Protein AF-A0A3A0DZQ4-F1 (afdb_monomer)

Secondary structure (DSSP, 8-state):
-----------------------------PPPEEEEPPPEESSGGGHHHHHHHHHHHHHHHHHHTSSEEPPTTGGGGS-TT--TTSS-HHHHHHHHHHHTT-SEEEEEEEEEETTEEEEEEEEEETTTTEEEEEEEEEEES-HHHHHHHHHHHHHHHTT-SSSS--THHHHHHHHTTSSS-------

pLDDT: mean 77.24, std 20.46, range [37.25, 95.44]

Structure (mmCIF, N/CA/C/O backbone):
data_AF-A0A3A0DZQ4-F1
#
_entry.id   AF-A0A3A0DZQ4-F1
#
loop_
_atom_site.group_PDB
_atom_site.id
_atom_site.type_symbol
_atom_site.label_atom_id
_atom_site.label_alt_id
_atom_site.label_comp_id
_atom_site.label_asym_id
_atom_site.label_entity_id
_atom_site.label_seq_id
_atom_site.pdbx_PDB_ins_code
_atom_site.Cartn_x
_atom_site.Cartn_y
_atom_site.Cartn_z
_atom_site.occupancy
_atom_site.B_iso_or_equiv
_atom_site.auth_seq_id
_atom_site.auth_comp_id
_atom_site.auth_asym_id
_atom_site.auth_atom_id
_atom_site.pdbx_PDB_model_num
ATOM 1 N N . MET A 1 1 ? -93.027 30.732 31.419 1.00 38.72 1 MET A N 1
ATOM 2 C CA . MET A 1 1 ? -93.617 29.649 32.242 1.00 38.72 1 MET A CA 1
ATOM 3 C C . MET A 1 1 ? -92.847 28.364 31.962 1.00 38.72 1 MET A C 1
ATOM 5 O O . MET A 1 1 ? -92.319 28.220 30.870 1.00 38.72 1 MET A O 1
ATOM 9 N N . LYS A 1 2 ? -92.677 27.543 33.001 1.00 43.12 2 LYS A N 1
ATOM 10 C CA . LYS A 1 2 ? -91.786 26.375 33.121 1.00 43.12 2 LYS A CA 1
ATOM 11 C C . LYS A 1 2 ? -92.187 25.173 32.241 1.00 43.12 2 LYS A C 1
ATOM 13 O O . LYS A 1 2 ? -93.351 25.059 31.883 1.00 43.12 2 LYS A O 1
ATOM 18 N N . ALA A 1 3 ? -91.224 24.241 32.137 1.00 41.56 3 ALA A N 1
ATOM 19 C CA . ALA A 1 3 ? -91.280 22.815 31.749 1.00 41.56 3 ALA A CA 1
ATOM 20 C C . ALA A 1 3 ? -90.915 22.517 30.278 1.00 41.56 3 ALA A C 1
ATOM 22 O O . ALA A 1 3 ? -91.344 23.227 29.387 1.00 41.56 3 ALA A O 1
ATOM 23 N N . GLY A 1 4 ? -90.125 21.495 29.938 1.00 39.41 4 GLY A N 1
ATOM 24 C CA . GLY A 1 4 ? -89.518 20.442 30.744 1.00 39.41 4 GLY A CA 1
ATOM 25 C C . GLY A 1 4 ? -88.648 19.504 29.885 1.00 39.41 4 GLY A C 1
ATOM 26 O O . GLY A 1 4 ? -88.958 19.222 28.738 1.00 39.41 4 GLY A O 1
ATOM 27 N N . VAL A 1 5 ? -87.544 19.088 30.506 1.00 55.78 5 VAL A N 1
ATOM 28 C CA . VAL A 1 5 ? -86.646 17.925 30.342 1.00 55.78 5 VAL A CA 1
ATOM 29 C C . VAL A 1 5 ? -87.111 16.749 29.452 1.00 55.78 5 VAL A C 1
ATOM 31 O O . VAL A 1 5 ? -88.247 16.301 29.588 1.00 55.78 5 VAL A O 1
ATOM 34 N N . LYS A 1 6 ? -86.135 16.160 28.722 1.00 44.69 6 LYS A N 1
ATOM 35 C CA . LYS A 1 6 ? -85.780 14.715 28.521 1.00 44.69 6 LYS A CA 1
ATOM 36 C C . LYS A 1 6 ? -85.434 14.460 27.039 1.00 44.69 6 LYS A C 1
ATOM 38 O O . LYS A 1 6 ? -86.161 14.938 26.189 1.00 44.69 6 LYS A O 1
ATOM 43 N N . GLN A 1 7 ? -84.431 13.703 26.595 1.00 52.09 7 GLN A N 1
ATOM 44 C CA . GLN A 1 7 ? -83.296 12.918 27.109 1.00 52.09 7 GLN A CA 1
ATOM 45 C C . GLN A 1 7 ? -82.543 12.406 25.835 1.00 52.09 7 GLN A C 1
ATOM 47 O O . GLN A 1 7 ? -83.094 12.506 24.742 1.00 52.09 7 GLN A O 1
ATOM 52 N N . VAL A 1 8 ? -81.403 11.710 26.019 1.00 48.03 8 VAL A N 1
ATOM 53 C CA . VAL A 1 8 ? -80.794 10.704 25.096 1.00 48.03 8 VAL A CA 1
ATOM 54 C C . VAL A 1 8 ? -79.896 11.326 23.989 1.00 48.03 8 VAL A C 1
ATOM 56 O O . VAL A 1 8 ? -80.323 12.268 23.346 1.00 48.03 8 VAL A O 1
ATOM 59 N N . LEU A 1 9 ? -78.644 10.945 23.671 1.00 43.75 9 LEU A N 1
ATOM 60 C CA . LEU A 1 9 ? -77.814 9.731 23.819 1.00 43.75 9 LEU A CA 1
ATOM 61 C C . LEU A 1 9 ? -76.348 10.119 23.434 1.00 43.75 9 LEU A C 1
ATOM 63 O O . LEU A 1 9 ? -76.199 10.864 22.475 1.00 43.75 9 LEU A O 1
ATOM 67 N N . VAL A 1 10 ? -75.325 9.610 24.155 1.00 49.69 10 VAL A N 1
ATOM 68 C CA . VAL A 1 10 ? -74.093 8.902 23.660 1.00 49.69 10 VAL A CA 1
ATOM 69 C C . VAL A 1 10 ? -73.271 9.535 22.512 1.00 49.69 10 VAL A C 1
ATOM 71 O O . VAL A 1 10 ? -73.821 9.965 21.518 1.00 49.69 10 VAL A O 1
ATOM 74 N N . ALA A 1 11 ? -71.944 9.492 22.402 1.00 45.56 11 ALA A N 1
ATOM 75 C CA . ALA A 1 11 ? -70.747 9.114 23.160 1.00 45.56 11 ALA A CA 1
ATOM 76 C C . ALA A 1 11 ? -69.584 9.472 22.187 1.00 45.56 11 ALA A C 1
ATOM 78 O O . ALA A 1 11 ? -69.749 9.385 20.975 1.00 45.56 11 ALA A O 1
ATOM 79 N N . LEU A 1 12 ? -68.490 10.092 22.630 1.00 43.66 12 LEU A N 1
ATOM 80 C CA . LEU A 1 12 ? -67.235 9.410 22.986 1.00 43.66 12 LEU A CA 1
ATOM 81 C C . LEU A 1 12 ? -66.574 8.670 21.799 1.00 43.66 12 LEU A C 1
ATOM 83 O O . LEU A 1 12 ? -66.947 7.545 21.498 1.00 43.66 12 LEU A O 1
ATOM 87 N N . CYS A 1 13 ? -65.604 9.336 21.156 1.00 39.97 13 CYS A N 1
ATOM 88 C CA . CYS A 1 13 ? -64.434 8.817 20.411 1.00 39.97 13 CYS A CA 1
ATOM 89 C C . CYS A 1 13 ? -63.937 9.945 19.488 1.00 39.97 13 CYS A C 1
ATOM 91 O O . CYS A 1 13 ? -64.715 10.506 18.734 1.00 39.97 13 CYS A O 1
ATOM 93 N N . GLY A 1 14 ? -62.686 10.373 19.451 1.00 46.41 14 GLY A N 1
ATOM 94 C CA . GLY A 1 14 ? -61.480 9.964 20.142 1.00 46.41 14 GLY A CA 1
ATOM 95 C C . GLY A 1 14 ? -60.410 10.951 19.684 1.00 46.41 14 GLY A C 1
ATOM 96 O O . GLY A 1 14 ? -59.956 10.907 18.545 1.00 46.41 14 GLY A O 1
ATOM 97 N N . ALA A 1 15 ? -60.062 11.895 20.553 1.00 52.06 15 ALA A N 1
ATOM 98 C CA . ALA A 1 15 ? -58.905 12.751 20.368 1.00 52.06 15 ALA A CA 1
ATOM 99 C C . ALA A 1 15 ? -57.664 11.919 20.692 1.00 52.06 15 ALA A C 1
ATOM 101 O O . ALA A 1 15 ? -57.329 11.792 21.858 1.00 52.06 15 ALA A O 1
ATOM 102 N N . PHE A 1 16 ? -57.024 11.309 19.696 1.00 44.88 16 PHE A N 1
ATOM 103 C CA . PHE A 1 16 ? -55.676 10.746 19.843 1.00 44.88 16 PHE A CA 1
ATOM 104 C C . PHE A 1 16 ? -55.012 10.611 18.461 1.00 44.88 16 PHE A C 1
ATOM 106 O O . PHE A 1 16 ? -54.626 9.535 18.016 1.00 44.88 16 PHE A O 1
ATOM 113 N N . PHE A 1 17 ? -54.887 11.737 17.751 1.00 44.44 17 PHE A N 1
ATOM 114 C CA . PHE A 1 17 ? -53.924 11.854 16.653 1.00 44.44 17 PHE A CA 1
ATOM 115 C C . PHE A 1 17 ? -52.527 11.982 17.279 1.00 44.44 17 PHE A C 1
ATOM 117 O O . PHE A 1 17 ? -51.992 13.074 17.468 1.00 44.44 17 PHE A O 1
ATOM 124 N N . CYS A 1 18 ? -51.959 10.841 17.678 1.00 42.31 18 CYS A N 1
ATOM 125 C CA . CYS A 1 18 ? -50.542 10.733 17.992 1.00 42.31 18 CYS A CA 1
ATOM 126 C C . CYS A 1 18 ? -49.746 11.021 16.719 1.00 42.31 18 CYS A C 1
ATOM 128 O O . CYS A 1 18 ? -49.614 10.164 15.847 1.00 42.31 18 CYS A O 1
ATOM 130 N N . ASN A 1 19 ? -49.202 12.233 16.634 1.00 41.06 19 ASN A N 1
ATOM 131 C CA . ASN A 1 19 ? -48.065 12.550 15.784 1.00 41.06 19 ASN A CA 1
ATOM 132 C C . ASN A 1 19 ? -46.883 11.674 16.222 1.00 41.06 19 ASN A C 1
ATOM 134 O O . ASN A 1 19 ? -46.129 12.031 17.123 1.00 41.06 19 ASN A O 1
ATOM 138 N N . PHE A 1 20 ? -46.751 10.498 15.614 1.00 52.16 20 PHE A N 1
ATOM 139 C CA . PHE A 1 20 ? -45.598 9.624 15.778 1.00 52.16 20 PHE A CA 1
ATOM 140 C C . PHE A 1 20 ? -44.591 9.962 14.672 1.00 52.16 20 PHE A C 1
ATOM 142 O O . PHE A 1 20 ? -44.481 9.278 13.659 1.00 52.16 20 PHE A O 1
ATOM 149 N N . THR A 1 21 ? -43.887 11.084 14.829 1.00 50.19 21 THR A N 1
ATOM 150 C CA . THR A 1 21 ? -42.698 11.390 14.025 1.00 50.19 21 THR A CA 1
ATOM 151 C C . THR A 1 21 ? -41.580 10.452 14.460 1.00 50.19 21 THR A C 1
ATOM 153 O O . THR A 1 21 ? -40.837 10.731 15.399 1.00 50.19 21 THR A O 1
ATOM 156 N N . SER A 1 22 ? -41.490 9.298 13.804 1.00 52.00 22 SER A N 1
ATOM 157 C CA . SER A 1 22 ? -40.353 8.394 13.924 1.00 52.00 22 SER A CA 1
ATOM 158 C C . SER A 1 22 ? -39.145 9.010 13.225 1.00 52.00 22 SER A C 1
ATOM 160 O O . SER A 1 22 ? -38.949 8.846 12.023 1.00 52.00 22 SER A O 1
ATOM 162 N N . THR A 1 23 ? -38.317 9.722 13.983 1.00 50.75 23 THR A N 1
ATOM 163 C CA . THR A 1 23 ? -36.963 10.073 13.556 1.00 50.75 23 THR A CA 1
ATOM 164 C C . THR A 1 23 ? -36.133 8.790 13.563 1.00 50.75 23 THR A C 1
ATOM 166 O O . THR A 1 23 ? -35.609 8.376 14.595 1.00 50.75 23 THR A O 1
ATOM 169 N N . LEU A 1 24 ? -36.053 8.112 12.418 1.00 54.97 24 LEU A N 1
ATOM 170 C CA . LEU A 1 24 ? -35.073 7.054 12.205 1.00 54.97 24 LEU A CA 1
ATOM 171 C C . LEU A 1 24 ? -33.690 7.710 12.201 1.00 54.97 24 LEU A C 1
ATOM 173 O O . LEU A 1 24 ? -33.307 8.372 11.239 1.00 54.97 24 LEU A O 1
ATOM 177 N N . ALA A 1 25 ? -32.947 7.542 13.292 1.00 47.28 25 ALA A N 1
ATOM 178 C CA . ALA A 1 25 ? -31.520 7.802 13.318 1.00 47.28 25 ALA A CA 1
ATOM 179 C C . ALA A 1 25 ? -30.849 6.817 12.349 1.00 47.28 25 ALA A C 1
ATOM 181 O O . ALA A 1 25 ? -30.534 5.686 12.711 1.00 47.28 25 ALA A O 1
ATOM 182 N N . GLN A 1 26 ? -30.672 7.230 11.093 1.00 46.34 26 GLN A N 1
ATOM 183 C CA . GLN A 1 26 ? -29.735 6.581 10.188 1.00 46.34 26 GLN A CA 1
ATOM 184 C C . GLN A 1 26 ? -28.354 6.714 10.824 1.00 46.34 26 GLN A C 1
ATOM 186 O O . GLN A 1 26 ? -27.714 7.762 10.755 1.00 46.34 26 GLN A O 1
ATOM 191 N N . THR A 1 27 ? -27.893 5.650 11.477 1.00 43.94 27 THR A N 1
ATOM 192 C CA . THR A 1 27 ? -26.475 5.454 11.749 1.00 43.94 27 THR A CA 1
ATOM 193 C C . THR A 1 27 ? -25.781 5.381 10.395 1.00 43.94 27 THR A C 1
ATOM 195 O O . THR A 1 27 ? -25.671 4.310 9.802 1.00 43.94 27 THR A O 1
ATOM 198 N N . SER A 1 28 ? -25.373 6.537 9.872 1.00 50.53 28 SER A N 1
ATOM 199 C CA . SER A 1 28 ? -24.390 6.626 8.803 1.00 50.53 28 SER A CA 1
ATOM 200 C C . SER A 1 28 ? -23.153 5.914 9.337 1.00 50.53 28 SER A C 1
ATOM 202 O O . SER A 1 28 ? -22.444 6.453 10.190 1.00 50.53 28 SER A O 1
ATOM 204 N N . GLN A 1 29 ? -22.973 4.641 8.969 1.00 56.09 29 GLN A N 1
ATOM 205 C CA . GLN A 1 29 ? -21.770 3.901 9.316 1.00 56.09 29 GLN A CA 1
ATOM 206 C C . GLN A 1 29 ? -20.617 4.655 8.662 1.00 56.09 29 GLN A C 1
ATOM 208 O O . GLN A 1 29 ? -20.418 4.580 7.452 1.00 56.09 29 GLN A O 1
ATOM 213 N N . ALA A 1 30 ? -19.912 5.450 9.468 1.00 75.12 30 ALA A N 1
ATOM 214 C CA . ALA A 1 30 ? -18.762 6.209 9.020 1.00 75.12 30 ALA A CA 1
ATOM 215 C C . ALA A 1 30 ? -17.777 5.237 8.367 1.00 75.12 30 ALA A C 1
ATOM 217 O O . ALA A 1 30 ? -17.350 4.266 9.003 1.00 75.12 30 ALA A O 1
ATOM 218 N N . GLN A 1 31 ? -17.460 5.492 7.097 1.00 83.25 31 GLN A N 1
ATOM 219 C CA . GLN A 1 31 ? -16.542 4.668 6.321 1.00 83.25 31 GLN A CA 1
ATOM 220 C C . GLN A 1 31 ? -15.237 4.469 7.108 1.00 83.25 31 GLN A C 1
ATOM 222 O O . GLN A 1 31 ? -14.749 5.416 7.739 1.00 83.25 31 GLN A O 1
ATOM 227 N N . PRO A 1 32 ? -14.668 3.253 7.132 1.00 88.44 32 PRO A N 1
ATOM 228 C CA . PRO A 1 32 ? -13.417 3.020 7.836 1.00 88.44 32 PRO A CA 1
ATOM 229 C C . PRO A 1 32 ? -12.306 3.892 7.239 1.00 88.44 32 PRO A C 1
ATOM 231 O O . PRO A 1 32 ? -12.189 4.005 6.019 1.00 88.44 32 PRO A O 1
ATOM 234 N N . SER A 1 33 ? -11.495 4.520 8.094 1.00 94.00 33 SER A N 1
ATOM 235 C CA . SER A 1 33 ? -10.353 5.316 7.643 1.00 94.00 33 SER A CA 1
ATOM 236 C C . SER A 1 33 ? -9.253 4.411 7.089 1.00 94.00 33 SER A C 1
ATOM 238 O O . SER A 1 33 ? -8.901 3.411 7.723 1.00 94.00 33 SER A O 1
ATOM 240 N N . LEU A 1 34 ? -8.717 4.766 5.921 1.00 95.06 34 LEU A N 1
ATOM 241 C CA . LEU A 1 34 ?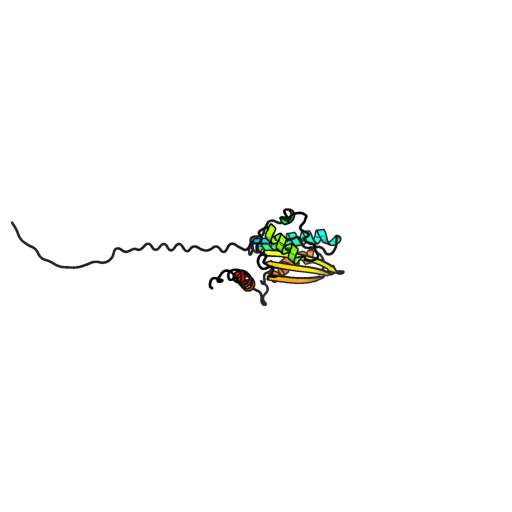 -7.670 4.017 5.223 1.00 95.06 34 LEU A CA 1
ATOM 242 C C . LEU A 1 34 ? -6.434 4.892 5.023 1.00 95.06 34 LEU A C 1
ATOM 244 O O . LEU A 1 34 ? -6.519 5.942 4.387 1.00 95.06 34 LEU A O 1
ATOM 248 N N . ALA A 1 35 ? -5.287 4.431 5.515 1.00 95.31 35 ALA A N 1
ATOM 249 C CA . ALA A 1 35 ? -3.988 4.981 5.144 1.00 95.31 35 ALA A CA 1
ATOM 250 C C . ALA A 1 35 ? -3.349 4.105 4.062 1.00 95.31 35 ALA A C 1
ATOM 252 O O . ALA A 1 35 ? -3.276 2.886 4.214 1.00 95.31 35 ALA A O 1
ATOM 253 N N . VAL A 1 36 ? -2.882 4.727 2.984 1.00 95.25 36 VAL A N 1
ATOM 254 C CA . VAL A 1 36 ? -2.080 4.065 1.949 1.00 95.25 36 VAL A CA 1
ATOM 255 C C . VAL A 1 36 ? -0.637 4.487 2.174 1.00 95.25 36 VAL A C 1
ATOM 257 O O . VAL A 1 36 ? -0.336 5.675 2.088 1.00 95.25 36 VAL A O 1
ATOM 260 N N . LEU A 1 37 ? 0.218 3.528 2.520 1.00 94.00 37 LEU A N 1
ATOM 261 C CA . LEU A 1 37 ? 1.645 3.754 2.734 1.00 94.00 37 LEU A CA 1
ATOM 262 C C . LEU A 1 37 ? 2.416 3.573 1.428 1.00 94.00 37 LEU A C 1
ATOM 264 O O . LEU A 1 37 ? 1.982 2.826 0.546 1.00 94.00 37 LEU A O 1
ATOM 268 N N . SER A 1 38 ? 3.578 4.216 1.338 1.00 93.00 38 SER A N 1
ATOM 269 C CA . SER A 1 38 ? 4.498 4.058 0.215 1.00 93.00 38 SER A CA 1
ATOM 270 C C . SER A 1 38 ? 4.856 2.599 -0.033 1.00 93.00 38 SER A C 1
ATOM 272 O O . SER A 1 38 ? 5.347 1.892 0.852 1.00 93.00 38 SER A O 1
ATOM 274 N N . LEU A 1 39 ? 4.637 2.160 -1.274 1.00 93.50 39 LEU A N 1
ATOM 275 C CA . LEU A 1 39 ? 5.091 0.860 -1.739 1.00 93.50 39 LEU A CA 1
ATOM 276 C C . LEU A 1 39 ? 6.615 0.811 -1.677 1.00 93.50 39 LEU A C 1
ATOM 278 O O . LEU A 1 39 ? 7.319 1.699 -2.162 1.00 93.50 39 LEU A O 1
ATOM 282 N N . ARG A 1 40 ? 7.136 -0.263 -1.096 1.00 92.44 40 ARG A N 1
ATOM 283 C CA . ARG A 1 40 ? 8.569 -0.496 -1.014 1.00 92.44 40 ARG A CA 1
ATOM 284 C C . ARG A 1 40 ? 9.097 -0.970 -2.359 1.00 92.44 40 ARG A C 1
ATOM 286 O O . ARG A 1 40 ? 8.727 -2.039 -2.837 1.00 92.44 40 ARG A O 1
ATOM 293 N N . ALA A 1 41 ? 10.026 -0.215 -2.919 1.00 93.56 41 ALA A N 1
ATOM 294 C CA . ALA A 1 41 ? 10.832 -0.668 -4.038 1.00 93.56 41 ALA A CA 1
ATOM 295 C C . ALA A 1 41 ? 11.878 -1.697 -3.572 1.00 93.56 41 ALA A C 1
ATOM 297 O O . ALA A 1 41 ? 12.541 -1.498 -2.552 1.00 93.56 41 ALA A O 1
ATOM 298 N N . GLU A 1 42 ? 12.051 -2.784 -4.323 1.00 91.38 42 GLU A N 1
ATOM 299 C CA . GLU A 1 42 ? 13.108 -3.775 -4.073 1.00 91.38 42 GLU A CA 1
ATOM 300 C C . GLU A 1 42 ? 14.515 -3.174 -4.220 1.00 91.38 42 GLU A C 1
ATOM 302 O O . GLU A 1 42 ? 15.442 -3.551 -3.505 1.00 91.38 42 GLU A O 1
ATOM 307 N N . ASN A 1 43 ? 14.674 -2.215 -5.133 1.00 89.56 43 ASN A N 1
ATOM 308 C CA . ASN A 1 43 ? 15.937 -1.544 -5.407 1.00 89.56 43 ASN A CA 1
ATOM 309 C C . ASN A 1 43 ? 15.715 -0.059 -5.738 1.00 89.56 43 ASN A C 1
ATOM 311 O O . ASN A 1 43 ? 14.597 0.376 -6.014 1.00 89.56 43 ASN A O 1
ATOM 315 N N . ASP A 1 44 ? 16.796 0.723 -5.739 1.00 89.81 44 ASP A N 1
ATOM 316 C CA . ASP A 1 44 ? 16.726 2.175 -5.936 1.00 89.81 44 ASP A CA 1
ATOM 317 C C . ASP A 1 44 ? 16.162 2.591 -7.300 1.00 89.81 44 ASP A C 1
ATOM 319 O O . ASP A 1 44 ? 15.558 3.656 -7.408 1.00 89.81 44 ASP A O 1
ATOM 323 N N . THR A 1 45 ? 16.299 1.747 -8.326 1.00 90.75 45 THR A N 1
ATOM 324 C CA . THR A 1 45 ? 15.815 2.054 -9.683 1.00 90.75 45 THR A CA 1
ATOM 325 C C . THR A 1 45 ? 14.291 2.032 -9.790 1.00 90.75 45 THR A C 1
ATOM 327 O O . THR A 1 45 ? 13.730 2.695 -10.655 1.00 90.75 45 THR A O 1
ATOM 330 N N . LEU A 1 46 ? 13.616 1.322 -8.880 1.00 93.44 46 LEU A N 1
ATOM 331 C CA . LEU A 1 46 ? 12.158 1.200 -8.846 1.00 93.44 46 LEU A CA 1
ATOM 332 C C . LEU A 1 46 ? 11.489 2.231 -7.926 1.00 93.44 46 LEU A C 1
ATOM 334 O O . LEU A 1 46 ? 10.266 2.228 -7.816 1.00 93.44 46 LEU A O 1
ATOM 338 N N . LYS A 1 47 ? 12.243 3.105 -7.245 1.00 93.44 47 LYS A N 1
ATOM 339 C CA . LYS A 1 47 ? 11.683 4.057 -6.265 1.00 93.44 47 LYS A CA 1
ATOM 340 C C . LYS A 1 47 ? 10.647 4.997 -6.875 1.00 93.44 47 LYS A C 1
ATOM 342 O O . LYS A 1 47 ? 9.556 5.142 -6.326 1.00 93.44 47 LYS A O 1
ATOM 347 N N . ASP A 1 48 ? 10.957 5.582 -8.028 1.00 94.38 48 ASP A N 1
ATOM 348 C CA . ASP A 1 48 ? 10.041 6.494 -8.720 1.00 94.38 48 ASP A CA 1
ATOM 349 C C . ASP A 1 48 ? 8.787 5.767 -9.223 1.00 94.38 48 ASP A C 1
ATOM 351 O O . ASP A 1 48 ? 7.680 6.304 -9.184 1.00 94.38 48 ASP A O 1
ATOM 355 N N . GLU A 1 49 ? 8.952 4.527 -9.684 1.00 95.25 49 GLU A N 1
ATOM 356 C CA . GLU A 1 49 ? 7.864 3.665 -10.149 1.00 95.25 49 GLU A CA 1
ATOM 357 C C . GLU A 1 49 ? 6.951 3.266 -8.983 1.00 95.25 49 GLU A C 1
ATOM 359 O O . GLU A 1 49 ? 5.732 3.401 -9.076 1.00 95.25 49 GLU A O 1
ATOM 364 N N . ALA A 1 50 ? 7.527 2.884 -7.842 1.00 94.69 50 ALA A N 1
ATOM 365 C CA . ALA A 1 50 ? 6.790 2.567 -6.626 1.00 94.69 50 ALA A CA 1
ATOM 366 C C . ALA A 1 50 ? 6.022 3.783 -6.081 1.00 94.69 50 ALA A C 1
ATOM 368 O O . ALA A 1 50 ? 4.860 3.647 -5.694 1.00 94.69 50 ALA A O 1
ATOM 369 N N . ALA A 1 51 ? 6.613 4.982 -6.110 1.00 94.00 51 ALA A N 1
ATOM 370 C CA . ALA A 1 51 ? 5.940 6.216 -5.704 1.00 94.00 51 ALA A CA 1
ATOM 371 C C . ALA A 1 51 ? 4.747 6.549 -6.617 1.00 94.00 51 ALA A C 1
ATOM 373 O O . ALA A 1 51 ? 3.648 6.833 -6.132 1.00 94.00 51 ALA A O 1
ATOM 374 N N . LYS A 1 52 ? 4.925 6.446 -7.943 1.00 95.44 52 LYS A N 1
ATOM 375 C CA . LYS A 1 52 ? 3.838 6.627 -8.923 1.00 95.44 52 LYS A CA 1
ATOM 376 C C . LYS A 1 52 ? 2.717 5.612 -8.709 1.00 95.44 52 LYS A C 1
ATOM 378 O O . LYS A 1 52 ? 1.545 5.985 -8.693 1.00 95.44 52 LYS A O 1
ATOM 383 N N . LEU A 1 53 ? 3.074 4.348 -8.494 1.00 95.19 53 LEU A N 1
ATOM 384 C CA . LEU A 1 53 ? 2.115 3.271 -8.272 1.00 95.19 53 LEU A CA 1
ATOM 385 C C . LEU A 1 53 ? 1.369 3.435 -6.940 1.00 95.19 53 LEU A C 1
ATOM 387 O O . LEU A 1 53 ? 0.171 3.186 -6.880 1.00 95.19 53 LEU A O 1
ATOM 391 N N . THR A 1 54 ? 2.039 3.940 -5.900 1.00 95.38 54 THR A N 1
ATOM 392 C CA . THR A 1 54 ? 1.413 4.309 -4.618 1.00 95.38 54 THR A CA 1
ATOM 393 C C . THR A 1 54 ? 0.386 5.423 -4.805 1.00 95.38 54 THR A C 1
ATOM 395 O O . THR A 1 54 ? -0.743 5.310 -4.328 1.00 95.38 54 THR A O 1
ATOM 398 N N . ALA A 1 55 ? 0.748 6.495 -5.518 1.00 95.12 55 ALA A N 1
ATOM 399 C CA . ALA A 1 55 ? -0.165 7.603 -5.790 1.00 95.12 55 ALA A CA 1
ATOM 400 C C . ALA A 1 55 ? -1.400 7.133 -6.573 1.00 95.12 55 ALA A C 1
ATOM 402 O O . ALA A 1 55 ? -2.524 7.542 -6.284 1.00 95.12 55 ALA A O 1
ATOM 403 N N . GLN A 1 56 ? -1.204 6.224 -7.526 1.00 95.19 56 GLN A N 1
ATOM 404 C CA . GLN A 1 56 ? -2.305 5.649 -8.282 1.00 95.19 56 GLN A CA 1
ATOM 405 C C . GLN A 1 56 ? -3.168 4.702 -7.436 1.00 95.19 56 GLN A C 1
ATOM 407 O O . GLN A 1 56 ? -4.393 4.755 -7.521 1.00 95.19 56 GLN A O 1
ATOM 412 N N . LEU A 1 57 ? -2.558 3.878 -6.581 1.00 94.94 57 LEU A N 1
ATOM 413 C CA . LEU A 1 57 ? -3.265 3.007 -5.638 1.00 94.94 57 LEU A CA 1
ATOM 414 C C . LEU A 1 57 ? -4.174 3.831 -4.720 1.00 94.94 57 LEU A C 1
ATOM 416 O O . LEU A 1 57 ? -5.342 3.498 -4.521 1.00 94.94 57 LEU A O 1
ATOM 420 N N . HIS A 1 58 ? -3.643 4.937 -4.202 1.00 95.31 58 HIS A N 1
ATOM 421 C CA . HIS A 1 58 ? -4.388 5.902 -3.404 1.00 95.31 58 HIS A CA 1
ATOM 422 C C . HIS A 1 58 ? -5.586 6.480 -4.170 1.00 95.31 58 HIS A C 1
ATOM 424 O O . HIS A 1 58 ? -6.715 6.416 -3.676 1.00 95.31 58 HIS A O 1
ATOM 430 N N . ALA A 1 59 ? -5.364 6.945 -5.404 1.00 94.94 59 ALA A N 1
ATOM 431 C CA . ALA A 1 59 ? -6.422 7.475 -6.258 1.00 94.94 59 ALA A CA 1
ATOM 432 C C . ALA A 1 59 ? -7.528 6.439 -6.534 1.00 94.94 59 ALA A C 1
ATOM 434 O O . ALA A 1 59 ? -8.711 6.783 -6.510 1.00 94.94 59 ALA A O 1
ATOM 435 N N . GLU A 1 60 ? -7.177 5.166 -6.739 1.00 94.81 60 GLU A N 1
ATOM 436 C CA . GLU A 1 60 ? -8.155 4.094 -6.951 1.00 94.81 60 GLU A CA 1
ATOM 437 C C . GLU A 1 60 ? -9.004 3.815 -5.706 1.00 94.81 60 GLU A C 1
ATOM 439 O O . GLU A 1 60 ? -10.228 3.700 -5.814 1.00 94.81 60 GLU A O 1
ATOM 444 N N . PHE A 1 61 ? -8.402 3.766 -4.515 1.00 93.44 61 PHE A N 1
ATOM 445 C CA . PHE A 1 61 ? -9.172 3.632 -3.275 1.00 93.44 61 PHE A CA 1
ATOM 446 C C . PHE A 1 61 ? -10.113 4.819 -3.050 1.00 93.44 61 PHE A C 1
ATOM 448 O O . PHE A 1 61 ? -11.278 4.621 -2.693 1.00 93.44 61 PHE A O 1
ATOM 455 N N . GLN A 1 62 ? -9.639 6.038 -3.315 1.00 93.31 62 GLN A N 1
ATOM 456 C CA . GLN A 1 62 ? -10.453 7.246 -3.209 1.00 93.31 62 GLN A CA 1
ATOM 457 C C . GLN A 1 62 ? -11.617 7.232 -4.211 1.00 93.31 62 GLN A C 1
ATOM 459 O O . GLN A 1 62 ? -12.744 7.583 -3.854 1.00 93.31 62 GLN A O 1
ATOM 464 N N . ARG A 1 63 ? -11.373 6.779 -5.448 1.00 92.88 63 ARG A N 1
ATOM 465 C CA . ARG A 1 63 ? -12.388 6.658 -6.507 1.00 92.88 63 ARG A CA 1
ATOM 466 C C . ARG A 1 63 ? -13.505 5.684 -6.132 1.00 92.88 63 ARG A C 1
ATOM 468 O O . ARG A 1 63 ? -14.652 5.904 -6.509 1.00 92.88 63 ARG A O 1
ATOM 475 N N . LEU A 1 64 ? -13.182 4.609 -5.415 1.00 90.19 64 LEU A N 1
ATOM 476 C CA . LEU A 1 64 ? -14.150 3.590 -5.004 1.00 90.19 64 LEU A CA 1
ATOM 477 C C . LEU A 1 64 ? -15.036 4.023 -3.829 1.00 90.19 64 LEU A C 1
ATOM 479 O O . LEU A 1 64 ? -16.095 3.431 -3.640 1.00 90.19 64 LEU A O 1
ATOM 483 N N . GL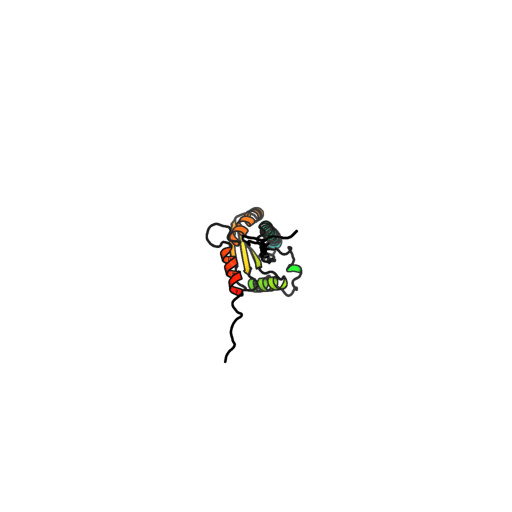N A 1 65 ? -14.618 5.029 -3.050 1.00 89.62 65 GLN A N 1
ATOM 484 C CA . GLN A 1 65 ? -15.375 5.585 -1.918 1.00 89.62 65 GLN A CA 1
ATOM 485 C C . GLN A 1 65 ? -15.842 4.532 -0.893 1.00 89.62 65 GLN A C 1
ATOM 487 O O . GLN A 1 65 ? -16.867 4.705 -0.238 1.00 89.62 65 GLN A O 1
ATOM 492 N N . LEU A 1 66 ? -15.096 3.431 -0.745 1.00 87.38 66 LEU A N 1
ATOM 493 C CA . LEU A 1 66 ? -15.357 2.404 0.274 1.00 87.38 66 LEU A CA 1
ATOM 494 C C . LEU A 1 66 ? -14.725 2.757 1.628 1.00 87.38 66 LEU A C 1
ATOM 496 O O . LEU A 1 66 ? -15.173 2.284 2.672 1.00 87.38 66 LEU A O 1
ATOM 500 N N . PHE A 1 67 ? -13.689 3.595 1.601 1.00 90.81 67 PHE A N 1
ATOM 501 C CA . PHE A 1 67 ? -12.918 4.022 2.758 1.00 90.81 67 PHE A CA 1
ATOM 502 C C . PHE A 1 67 ? -12.829 5.546 2.806 1.00 90.81 67 PHE A C 1
ATOM 504 O O . PHE A 1 67 ? -12.757 6.209 1.770 1.00 90.81 67 PHE A O 1
ATOM 511 N N . ALA A 1 68 ? -12.713 6.088 4.016 1.00 93.25 68 ALA A N 1
ATOM 512 C CA . ALA A 1 68 ? -12.270 7.461 4.209 1.00 93.25 68 ALA A CA 1
ATOM 513 C C . ALA A 1 68 ? -10.737 7.509 4.066 1.00 93.25 68 ALA A C 1
ATOM 515 O O . ALA A 1 68 ? -10.004 7.333 5.044 1.00 93.25 68 ALA A O 1
ATOM 516 N N . CYS A 1 69 ? -10.248 7.669 2.834 1.00 93.38 69 CYS A N 1
ATOM 517 C CA . CYS A 1 69 ? -8.816 7.720 2.538 1.00 93.38 69 CYS A CA 1
ATOM 518 C C . CYS A 1 69 ? -8.162 8.959 3.160 1.00 93.38 69 CYS A C 1
ATOM 520 O O . CYS A 1 69 ? -8.600 10.087 2.928 1.00 93.38 69 CYS A O 1
ATOM 522 N N . LEU A 1 70 ? -7.088 8.749 3.920 1.00 94.19 70 LEU A N 1
ATOM 523 C CA . LEU A 1 70 ? -6.222 9.832 4.381 1.00 94.19 70 LEU A CA 1
ATOM 524 C C . LEU A 1 70 ? -5.498 10.466 3.184 1.00 94.19 70 LEU A C 1
ATOM 526 O O . LEU A 1 70 ? -5.262 9.756 2.210 1.00 94.19 70 LEU A O 1
ATOM 530 N N . PRO A 1 71 ? -5.122 11.757 3.224 1.00 91.50 71 PRO A N 1
ATOM 531 C CA . PRO A 1 71 ? -4.345 12.381 2.154 1.00 91.50 71 PRO A CA 1
ATOM 532 C C . PRO A 1 71 ? -3.043 11.620 1.829 1.00 91.50 71 PRO A C 1
ATOM 534 O O . PRO A 1 71 ? -2.465 10.973 2.708 1.00 91.50 71 PRO A O 1
ATOM 537 N N . PRO A 1 72 ? -2.554 11.678 0.579 1.00 88.62 72 PRO A N 1
ATOM 538 C CA . PRO A 1 72 ? -1.275 11.070 0.227 1.00 88.62 72 PRO A CA 1
ATOM 539 C C . PRO A 1 72 ? -0.122 11.771 0.963 1.00 88.62 72 PRO A C 1
ATOM 541 O O . PRO A 1 72 ? -0.164 12.978 1.196 1.00 88.62 72 PRO A O 1
ATOM 544 N N . GLY A 1 73 ? 0.920 11.019 1.325 1.00 83.25 73 GLY A N 1
ATOM 545 C CA . GLY A 1 73 ? 2.115 11.566 1.981 1.00 83.25 73 GLY A CA 1
ATOM 546 C C . GLY A 1 73 ? 1.966 11.870 3.478 1.00 83.25 73 GLY A C 1
ATOM 547 O O . GLY A 1 73 ? 2.914 12.368 4.088 1.00 83.25 73 GLY A O 1
ATOM 548 N N . GLU A 1 74 ? 0.829 11.535 4.098 1.00 85.75 74 GLU A N 1
ATOM 549 C CA . GLU A 1 74 ? 0.611 11.666 5.551 1.00 85.75 74 GLU A CA 1
ATOM 550 C C . GLU A 1 74 ? 1.645 10.890 6.382 1.00 85.75 74 GLU A C 1
ATOM 552 O O . GLU A 1 74 ? 1.947 11.272 7.509 1.00 85.75 74 GLU A O 1
ATOM 557 N N . GLU A 1 75 ? 2.273 9.865 5.806 1.00 83.31 75 GLU A N 1
ATOM 558 C CA . GLU A 1 75 ? 3.419 9.161 6.388 1.00 83.31 75 GLU A CA 1
ATOM 559 C C . GLU A 1 75 ? 4.616 10.071 6.715 1.00 83.31 75 GLU A C 1
ATOM 561 O O . GLU A 1 75 ? 5.372 9.762 7.627 1.00 83.31 75 GLU A O 1
ATOM 566 N N . THR A 1 76 ? 4.751 11.240 6.076 1.00 83.44 76 THR A N 1
ATOM 567 C CA . THR A 1 76 ? 5.786 12.243 6.410 1.00 83.44 76 THR A CA 1
ATOM 568 C C . THR A 1 76 ? 5.605 12.815 7.820 1.00 83.44 76 THR A C 1
ATOM 570 O O . THR A 1 76 ? 6.536 13.365 8.406 1.00 83.44 76 THR A O 1
ATOM 573 N N . ARG A 1 77 ? 4.396 12.700 8.385 1.00 83.06 77 ARG A N 1
ATOM 574 C CA . ARG A 1 77 ? 4.104 13.085 9.772 1.00 83.06 77 ARG A CA 1
ATOM 575 C C . ARG A 1 77 ? 4.556 12.033 10.777 1.00 83.06 77 ARG A C 1
ATOM 577 O O . ARG A 1 77 ? 4.560 12.313 11.976 1.00 83.06 77 ARG A O 1
ATOM 584 N N . LEU A 1 78 ? 4.907 10.832 10.317 1.00 85.38 78 LEU A N 1
ATOM 585 C CA . LEU A 1 78 ? 5.450 9.803 11.185 1.00 85.38 78 LEU A CA 1
ATOM 586 C C . LEU A 1 78 ? 6.852 10.221 11.650 1.00 85.38 78 LEU A C 1
ATOM 588 O O . LEU A 1 78 ? 7.628 10.784 10.877 1.00 85.38 78 LEU A O 1
ATOM 592 N N . PRO A 1 79 ? 7.204 9.949 12.915 1.00 78.06 79 PRO A N 1
ATOM 593 C CA . PRO A 1 79 ? 8.564 10.146 13.395 1.00 78.06 79 PRO A CA 1
ATOM 594 C C . PRO A 1 79 ? 9.575 9.404 12.513 1.00 78.06 79 PRO A C 1
ATOM 596 O O . PRO A 1 79 ? 9.317 8.274 12.111 1.00 78.06 79 PRO A O 1
ATOM 599 N N . GLN A 1 80 ? 10.768 9.970 12.305 1.00 68.75 80 GLN A N 1
ATOM 600 C CA . GLN A 1 80 ? 11.849 9.324 11.532 1.00 68.75 80 GLN A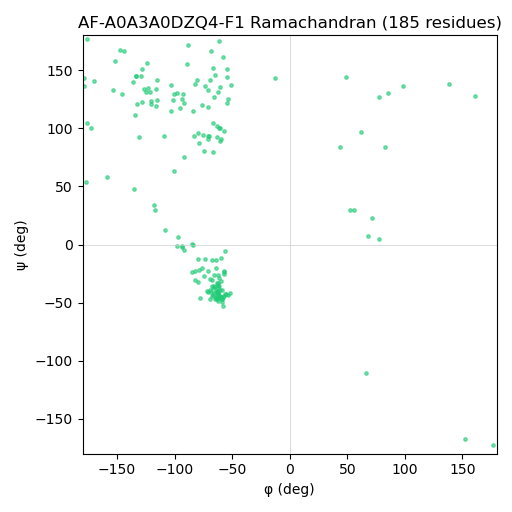 CA 1
ATOM 601 C C . GLN A 1 80 ? 12.317 7.977 12.118 1.00 68.75 80 GLN A C 1
ATOM 603 O O . GLN A 1 80 ? 13.054 7.239 11.476 1.00 68.75 80 GLN A O 1
ATOM 608 N N . THR A 1 81 ? 11.895 7.646 13.340 1.00 67.94 81 THR A N 1
ATOM 609 C CA . THR A 1 81 ? 12.111 6.334 13.960 1.00 67.94 81 THR A CA 1
ATOM 610 C C . THR A 1 81 ? 11.230 5.231 13.365 1.00 67.94 81 THR A C 1
ATOM 612 O O . THR A 1 81 ? 11.472 4.056 13.637 1.00 67.94 81 THR A O 1
ATOM 615 N N . PHE A 1 82 ? 10.215 5.579 12.569 1.00 68.75 82 PHE A N 1
ATOM 616 C CA . PHE A 1 82 ? 9.406 4.623 11.824 1.00 68.75 82 PHE A CA 1
ATOM 617 C C . PHE A 1 82 ? 10.134 4.184 10.560 1.00 68.75 82 PHE A C 1
ATOM 619 O O . PHE A 1 82 ? 10.041 4.819 9.513 1.00 68.75 82 PHE A O 1
ATOM 626 N N . ASP A 1 83 ? 10.817 3.049 10.649 1.00 74.44 83 ASP A N 1
ATOM 627 C CA . ASP A 1 83 ? 11.309 2.365 9.462 1.00 74.44 83 ASP A CA 1
ATOM 628 C C . ASP A 1 83 ? 10.190 1.499 8.861 1.00 74.44 83 ASP A C 1
ATOM 630 O O . ASP A 1 83 ? 9.981 0.345 9.246 1.00 74.44 83 ASP A O 1
ATOM 634 N N . LEU A 1 84 ? 9.452 2.074 7.906 1.00 71.44 84 LEU A N 1
ATOM 635 C CA . LEU A 1 84 ? 8.422 1.371 7.129 1.00 71.44 84 LEU A CA 1
ATOM 636 C C . LEU A 1 84 ? 9.001 0.242 6.261 1.00 71.44 84 LEU A C 1
ATOM 638 O O . LEU A 1 84 ? 8.257 -0.605 5.774 1.00 71.44 84 LEU A O 1
ATOM 642 N N . HIS A 1 85 ? 10.323 0.201 6.092 1.00 68.94 85 HIS A N 1
ATOM 643 C CA . HIS A 1 85 ? 11.040 -0.797 5.308 1.00 68.94 85 HIS A CA 1
ATOM 644 C C . HIS A 1 85 ? 11.840 -1.774 6.186 1.00 68.94 85 HIS A C 1
ATOM 646 O O . HIS A 1 85 ? 12.632 -2.575 5.669 1.00 68.94 85 HIS A O 1
ATOM 652 N N . ALA A 1 86 ? 11.594 -1.775 7.500 1.00 72.81 86 ALA A N 1
ATOM 653 C CA . ALA A 1 86 ? 12.185 -2.727 8.428 1.00 72.81 86 ALA A CA 1
ATOM 654 C C . ALA A 1 86 ? 11.846 -4.182 8.046 1.00 72.81 86 ALA A C 1
ATOM 656 O O . ALA A 1 86 ? 10.876 -4.461 7.338 1.00 72.81 86 ALA A O 1
ATOM 657 N N . GLN A 1 87 ? 12.611 -5.148 8.571 1.00 68.12 87 GLN A N 1
ATOM 658 C CA . GLN A 1 87 ? 12.333 -6.580 8.359 1.00 68.12 87 GLN A CA 1
ATOM 659 C C . GLN A 1 87 ? 10.925 -7.000 8.821 1.00 68.12 87 GLN A C 1
ATOM 661 O O . GLN A 1 87 ? 10.364 -7.960 8.300 1.00 68.12 87 GLN A O 1
ATOM 666 N N . ASN A 1 88 ? 10.334 -6.270 9.773 1.00 83.56 88 ASN A N 1
ATOM 667 C CA . ASN A 1 88 ? 8.956 -6.460 10.217 1.00 83.56 88 ASN A CA 1
ATOM 668 C C . ASN A 1 88 ? 8.017 -5.416 9.589 1.00 83.56 88 ASN A C 1
ATOM 670 O O . ASN A 1 88 ? 7.405 -4.609 10.290 1.00 83.56 88 ASN A O 1
ATOM 674 N N . GLU A 1 89 ? 7.905 -5.451 8.264 1.00 85.31 89 GLU A N 1
ATOM 675 C CA . GLU A 1 89 ? 7.114 -4.509 7.462 1.00 85.31 89 GLU A CA 1
ATOM 676 C C . GLU A 1 89 ? 5.652 -4.418 7.929 1.00 85.31 89 GLU A C 1
ATOM 678 O O . GLU A 1 89 ? 5.123 -3.329 8.136 1.00 85.31 89 GLU A O 1
ATOM 683 N N . ARG A 1 90 ? 5.019 -5.561 8.235 1.00 90.06 90 ARG A N 1
ATOM 684 C CA . ARG A 1 90 ? 3.652 -5.592 8.784 1.00 90.06 90 ARG A CA 1
ATOM 685 C C . ARG A 1 90 ? 3.553 -4.864 10.126 1.00 90.06 90 ARG A C 1
ATOM 687 O O . ARG A 1 90 ? 2.600 -4.125 10.359 1.00 90.06 90 ARG A O 1
ATOM 694 N N . GLY A 1 91 ? 4.503 -5.100 11.032 1.00 90.19 91 GLY A N 1
ATOM 695 C CA . GLY A 1 91 ? 4.531 -4.432 12.333 1.00 90.19 91 GLY A CA 1
ATOM 696 C C . GLY A 1 91 ? 4.694 -2.920 12.193 1.00 90.19 91 GLY A C 1
ATOM 697 O O . GLY A 1 91 ? 3.971 -2.167 12.847 1.00 90.19 91 GLY A O 1
ATOM 698 N N . ALA A 1 92 ? 5.582 -2.490 11.293 1.00 90.19 92 ALA A N 1
ATOM 699 C CA . ALA A 1 92 ? 5.787 -1.083 10.971 1.00 90.19 92 ALA A CA 1
ATOM 700 C C . ALA A 1 92 ? 4.518 -0.447 10.382 1.00 90.19 92 ALA A C 1
ATOM 702 O O . ALA A 1 92 ? 4.090 0.603 10.857 1.00 90.19 92 ALA A O 1
ATOM 703 N N . ALA A 1 93 ? 3.850 -1.124 9.444 1.00 91.62 93 ALA A N 1
ATOM 704 C CA . ALA A 1 93 ? 2.603 -0.661 8.841 1.00 91.62 93 ALA A CA 1
ATOM 705 C C . ALA A 1 93 ? 1.461 -0.520 9.865 1.00 91.62 93 ALA A C 1
ATOM 707 O O . ALA 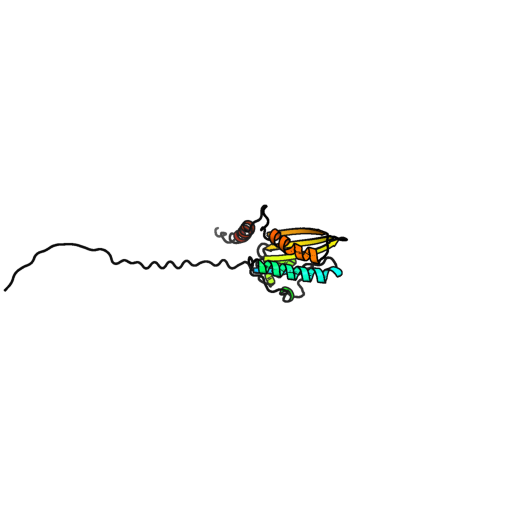A 1 93 ? 0.746 0.481 9.864 1.00 91.62 93 ALA A O 1
ATOM 708 N N . ILE A 1 94 ? 1.307 -1.477 10.790 1.00 92.88 94 ILE A N 1
ATOM 709 C CA . ILE A 1 94 ? 0.310 -1.384 11.872 1.00 92.88 94 ILE A CA 1
ATOM 710 C C . ILE A 1 94 ? 0.613 -0.192 12.779 1.00 92.88 94 ILE A C 1
ATOM 712 O O . ILE A 1 94 ? -0.289 0.570 13.128 1.00 92.88 94 ILE A O 1
ATOM 716 N N . ALA A 1 95 ? 1.873 -0.029 13.181 1.00 92.19 95 ALA A N 1
ATOM 717 C CA . ALA A 1 95 ? 2.273 1.064 14.052 1.00 92.19 95 ALA A CA 1
ATOM 718 C C . ALA A 1 95 ? 2.068 2.429 13.363 1.00 92.19 95 ALA A C 1
ATOM 720 O O . ALA A 1 95 ? 1.552 3.354 13.992 1.00 92.19 95 ALA A O 1
ATOM 721 N N . ALA A 1 96 ? 2.380 2.526 12.068 1.00 92.38 96 ALA A N 1
ATOM 722 C CA . ALA A 1 96 ? 2.118 3.700 11.243 1.00 92.38 96 ALA A CA 1
ATOM 723 C C . ALA A 1 96 ? 0.617 4.002 11.156 1.00 92.38 96 ALA A C 1
ATOM 725 O O . ALA A 1 96 ? 0.196 5.126 11.414 1.00 92.38 96 ALA A O 1
ATOM 726 N N . GLY A 1 97 ? -0.214 2.984 10.911 1.00 92.88 97 GLY A N 1
ATOM 727 C CA . GLY A 1 97 ? -1.670 3.116 10.927 1.00 92.88 97 GLY A CA 1
ATOM 728 C C . GLY A 1 97 ? -2.209 3.675 12.240 1.00 92.88 97 GLY A C 1
ATOM 729 O O . GLY A 1 97 ? -3.057 4.564 12.223 1.00 92.88 97 GLY A O 1
ATOM 730 N N . ARG A 1 98 ? -1.683 3.213 13.383 1.00 93.94 98 ARG A N 1
ATOM 731 C CA . ARG A 1 98 ? -2.058 3.745 14.707 1.00 93.94 98 ARG A CA 1
ATOM 732 C C . ARG A 1 98 ? -1.666 5.208 14.860 1.00 93.94 98 ARG A C 1
ATOM 734 O O . ARG A 1 98 ? -2.488 5.998 15.311 1.00 93.94 98 ARG A O 1
ATOM 741 N N . ALA A 1 99 ? -0.445 5.565 14.471 1.00 93.00 99 ALA A N 1
ATOM 742 C CA . ALA A 1 99 ? 0.036 6.942 14.535 1.00 93.00 99 ALA A CA 1
ATOM 743 C C . ALA A 1 99 ? -0.788 7.887 13.638 1.00 93.00 99 ALA A C 1
ATOM 745 O O . ALA A 1 99 ? -1.062 9.018 14.028 1.00 93.00 99 ALA A O 1
ATOM 746 N N . LEU A 1 100 ? -1.260 7.396 12.489 1.00 93.44 100 LEU A N 1
ATOM 747 C CA . LEU A 1 100 ? -2.128 8.133 11.567 1.00 93.44 100 LEU A CA 1
ATOM 748 C C . LEU A 1 100 ? -3.624 8.054 11.923 1.00 93.44 100 LEU A C 1
ATOM 750 O O . LEU A 1 100 ? -4.450 8.625 11.219 1.00 93.44 100 LEU A O 1
ATOM 754 N N . SER A 1 101 ? -4.010 7.357 12.999 1.00 94.00 101 SER A N 1
ATOM 755 C CA . SER A 1 101 ? -5.421 7.106 13.354 1.00 94.00 101 SER A CA 1
ATOM 756 C C . SER A 1 101 ? -6.241 6.433 12.235 1.00 94.00 101 SER A C 1
ATOM 758 O O . SER A 1 101 ? -7.459 6.613 12.118 1.00 94.00 101 SER A O 1
ATOM 760 N N . ALA A 1 102 ? -5.581 5.629 11.403 1.00 94.25 102 ALA A N 1
ATOM 761 C CA . ALA A 1 102 ? -6.222 4.822 10.379 1.00 94.25 102 ALA A CA 1
ATOM 762 C C . ALA A 1 102 ? -6.770 3.521 10.985 1.00 94.25 102 ALA A C 1
ATOM 764 O O . ALA A 1 102 ? -6.116 2.870 11.802 1.00 94.25 102 ALA A O 1
ATOM 765 N N . LYS A 1 103 ? -7.977 3.115 10.578 1.00 94.81 103 LYS A N 1
ATOM 766 C CA . LYS A 1 103 ? -8.550 1.811 10.957 1.00 94.81 103 LYS A CA 1
ATOM 767 C C . LYS A 1 103 ? -7.979 0.685 10.100 1.00 94.81 103 LYS A C 1
ATOM 769 O O . LYS A 1 103 ? -7.831 -0.441 10.575 1.00 94.81 103 LYS A O 1
ATOM 774 N N . VAL A 1 104 ? -7.653 0.998 8.850 1.00 94.50 104 VAL A N 1
ATOM 775 C CA . VAL A 1 104 ? -7.089 0.077 7.866 1.00 94.50 104 VAL A CA 1
ATOM 776 C C . VAL A 1 104 ? -5.840 0.702 7.255 1.00 94.50 104 VAL A C 1
ATOM 778 O O . VAL A 1 104 ? -5.778 1.916 7.062 1.00 94.50 104 VAL A O 1
ATOM 781 N N . VAL A 1 105 ? -4.847 -0.126 6.952 1.00 95.12 105 VAL A N 1
ATOM 782 C CA . VAL A 1 105 ? -3.627 0.286 6.254 1.00 95.12 105 VAL A CA 1
ATOM 783 C C . VAL A 1 105 ? -3.429 -0.582 5.022 1.00 95.12 105 VAL A C 1
ATOM 785 O O . VAL A 1 105 ? -3.490 -1.807 5.127 1.00 95.12 105 VAL A O 1
ATOM 788 N N . ALA A 1 106 ? -3.165 0.053 3.884 1.00 95.19 106 ALA A N 1
ATOM 789 C CA . ALA A 1 106 ? -2.643 -0.595 2.691 1.00 95.19 106 ALA A CA 1
ATOM 790 C C . ALA A 1 106 ? -1.133 -0.345 2.600 1.00 95.19 106 ALA A C 1
ATOM 792 O O . ALA A 1 106 ? -0.689 0.798 2.710 1.00 95.19 106 ALA A O 1
ATOM 793 N N . PHE A 1 107 ? -0.350 -1.400 2.409 1.00 94.06 107 PHE A N 1
ATOM 794 C CA . PHE A 1 107 ? 1.095 -1.323 2.181 1.00 94.06 107 PHE A CA 1
ATOM 795 C C . PHE A 1 107 ? 1.526 -2.463 1.266 1.00 94.06 107 PHE A C 1
ATOM 797 O O . PHE A 1 107 ? 0.756 -3.392 1.024 1.00 94.06 107 PHE A O 1
ATOM 804 N N . GLY A 1 108 ? 2.744 -2.412 0.745 1.00 94.00 108 GLY A N 1
ATOM 805 C CA . GLY A 1 108 ? 3.169 -3.421 -0.203 1.00 94.00 108 GLY A CA 1
ATOM 806 C C . GLY A 1 108 ? 4.547 -3.187 -0.776 1.00 94.00 108 GLY A C 1
ATOM 807 O O . GLY A 1 108 ? 5.275 -2.280 -0.372 1.00 94.00 108 GLY A O 1
ATOM 808 N N . ARG A 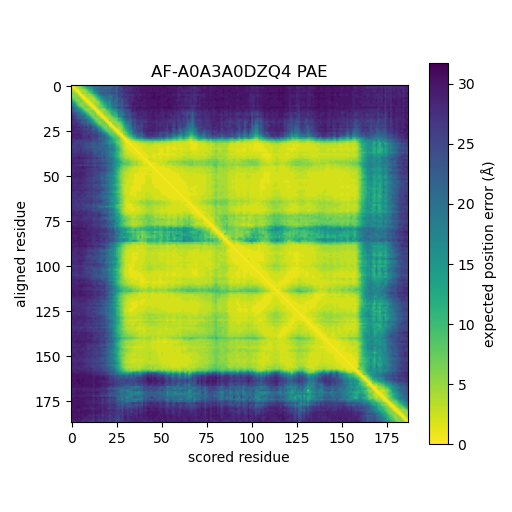1 109 ? 4.882 -4.018 -1.756 1.00 94.38 109 ARG A N 1
ATOM 809 C CA . ARG A 1 109 ? 6.195 -4.077 -2.382 1.00 94.38 109 ARG A CA 1
ATOM 810 C C . ARG A 1 109 ? 6.072 -4.122 -3.897 1.00 94.38 109 ARG A C 1
ATOM 812 O O . ARG A 1 109 ? 5.158 -4.744 -4.438 1.00 94.38 109 ARG A O 1
ATOM 819 N N . LEU A 1 110 ? 7.030 -3.484 -4.555 1.00 94.94 110 LEU A N 1
ATOM 820 C CA . LEU A 1 110 ? 7.251 -3.537 -5.990 1.00 94.94 110 LEU A CA 1
ATOM 821 C C . LEU A 1 110 ? 8.655 -4.090 -6.242 1.00 94.94 110 LEU A C 1
ATOM 823 O O . LEU A 1 110 ? 9.653 -3.520 -5.796 1.00 94.94 110 LEU A O 1
ATOM 827 N N . GLN A 1 111 ? 8.714 -5.196 -6.967 1.00 94.25 111 GLN A N 1
ATOM 828 C CA . GLN A 1 111 ? 9.942 -5.886 -7.354 1.00 94.25 111 GLN A CA 1
ATOM 829 C C . GLN A 1 111 ? 10.001 -6.022 -8.874 1.00 94.25 111 GLN A C 1
ATOM 831 O O . GLN A 1 111 ? 8.964 -6.009 -9.543 1.00 94.25 111 GLN A O 1
ATOM 836 N N . LYS A 1 112 ? 11.205 -6.165 -9.432 1.00 93.44 112 LYS A N 1
ATOM 837 C CA . LYS A 1 112 ? 11.380 -6.349 -10.879 1.00 93.44 112 LYS A CA 1
ATOM 838 C C . LYS A 1 112 ? 12.370 -7.466 -11.153 1.00 93.44 112 LYS A C 1
ATOM 840 O O . LYS A 1 112 ? 13.569 -7.318 -10.941 1.00 93.44 112 LYS A O 1
ATOM 845 N N . ASN A 1 113 ? 11.851 -8.560 -11.697 1.00 89.56 113 ASN A N 1
ATOM 846 C CA . ASN A 1 113 ? 12.602 -9.763 -12.021 1.00 89.56 113 ASN A CA 1
ATOM 847 C C . ASN A 1 113 ? 12.727 -9.886 -13.542 1.00 89.56 113 ASN A C 1
ATOM 849 O O . ASN A 1 113 ? 11.845 -10.407 -14.227 1.00 89.56 113 ASN A O 1
ATOM 853 N N . GLY A 1 114 ? 13.828 -9.367 -14.088 1.00 89.00 114 GLY A N 1
ATOM 854 C CA . GLY A 1 114 ? 14.046 -9.311 -15.533 1.00 89.00 114 GLY A CA 1
ATOM 855 C C . GLY A 1 114 ? 13.043 -8.377 -16.216 1.00 89.00 114 GLY A C 1
ATOM 856 O O . GLY A 1 114 ? 13.116 -7.161 -16.050 1.00 89.00 114 GLY A O 1
ATOM 857 N N . GLN A 1 115 ? 12.121 -8.948 -16.993 1.00 88.38 115 GLN A N 1
ATOM 858 C CA . GLN A 1 115 ? 11.065 -8.203 -17.695 1.00 88.38 115 GLN A CA 1
ATOM 859 C C . GLN A 1 115 ? 9.714 -8.213 -16.964 1.00 88.38 115 GLN A C 1
ATOM 861 O O . GLN A 1 115 ? 8.762 -7.608 -17.450 1.00 88.38 115 GLN A O 1
ATOM 866 N N . ALA A 1 116 ? 9.615 -8.895 -15.821 1.00 91.44 116 ALA A N 1
ATOM 867 C CA . ALA A 1 116 ? 8.383 -8.969 -15.048 1.00 91.44 116 ALA A CA 1
ATOM 868 C C . ALA A 1 116 ? 8.431 -8.044 -13.827 1.00 91.44 116 ALA A C 1
ATOM 870 O O . ALA A 1 116 ? 9.428 -8.006 -13.102 1.00 91.44 116 ALA A O 1
ATOM 871 N N . TYR A 1 117 ? 7.330 -7.346 -13.578 1.00 94.44 117 TYR A N 1
ATOM 872 C CA . TYR A 1 117 ? 7.061 -6.629 -12.341 1.00 94.44 117 TYR A CA 1
ATOM 873 C C . TYR A 1 117 ? 6.307 -7.538 -11.377 1.00 94.44 117 TYR A C 1
ATOM 875 O O . TYR A 1 117 ? 5.219 -7.997 -11.695 1.00 94.44 117 TYR A O 1
ATOM 883 N N . GLY A 1 118 ? 6.849 -7.773 -10.188 1.00 94.62 118 GLY A N 1
ATOM 884 C CA . GLY A 1 118 ? 6.089 -8.378 -9.101 1.00 94.62 118 GLY A CA 1
ATOM 885 C C . GLY A 1 118 ? 5.493 -7.282 -8.232 1.00 94.62 118 GLY A C 1
ATOM 886 O O . GLY A 1 118 ? 6.222 -6.425 -7.730 1.00 94.62 118 GLY A O 1
ATOM 887 N N . ILE A 1 119 ? 4.181 -7.307 -8.039 1.00 94.50 119 ILE A N 1
ATOM 888 C CA . ILE A 1 119 ? 3.488 -6.417 -7.115 1.00 94.50 119 ILE A CA 1
ATOM 889 C C . ILE A 1 119 ? 2.847 -7.240 -6.010 1.00 94.50 119 ILE A C 1
ATOM 891 O O . ILE A 1 119 ? 2.196 -8.256 -6.251 1.00 94.50 119 ILE A O 1
ATOM 895 N N . GLU A 1 120 ? 3.038 -6.790 -4.780 1.00 94.19 120 GLU A N 1
ATOM 896 C CA . GLU A 1 120 ? 2.438 -7.405 -3.613 1.00 94.19 120 GLU A CA 1
ATOM 897 C C . GLU A 1 120 ? 1.826 -6.326 -2.731 1.00 94.19 120 GLU A C 1
ATOM 899 O O . GLU A 1 120 ? 2.534 -5.423 -2.297 1.00 94.19 120 GLU A O 1
ATOM 904 N N . ILE A 1 121 ? 0.523 -6.401 -2.473 1.00 94.88 121 ILE A N 1
ATOM 905 C CA . ILE A 1 121 ? -0.207 -5.422 -1.666 1.00 94.88 121 ILE A CA 1
ATOM 906 C C . ILE A 1 121 ? -0.961 -6.155 -0.566 1.00 94.88 121 ILE A C 1
ATOM 908 O O . ILE A 1 121 ? -1.651 -7.142 -0.809 1.00 94.88 121 ILE A O 1
ATOM 912 N N . TYR A 1 122 ? -0.852 -5.631 0.645 1.00 93.88 122 TYR A N 1
ATOM 913 C CA . TYR A 1 122 ? -1.530 -6.094 1.839 1.00 93.88 122 TYR A CA 1
ATOM 914 C C . TYR A 1 122 ? -2.495 -5.027 2.325 1.00 93.88 122 TYR A C 1
ATOM 916 O O . TYR A 1 122 ? -2.171 -3.839 2.352 1.00 93.88 122 TYR A O 1
ATOM 924 N N . LEU A 1 123 ? -3.650 -5.472 2.798 1.00 94.62 123 LEU A N 1
ATOM 925 C CA . LEU A 1 123 ? -4.612 -4.660 3.513 1.00 94.62 123 LEU A CA 1
ATOM 926 C C . LEU A 1 123 ? -4.732 -5.197 4.937 1.00 94.62 123 LEU A C 1
ATOM 928 O O . LEU A 1 123 ? -5.086 -6.355 5.141 1.00 94.62 123 LEU A O 1
ATOM 932 N N . VAL A 1 124 ? -4.421 -4.378 5.938 1.00 93.12 124 VAL A N 1
ATOM 933 C CA . VAL A 1 124 ? -4.356 -4.804 7.343 1.00 93.12 124 VAL A CA 1
ATOM 934 C C . VAL A 1 124 ? -5.292 -3.978 8.206 1.00 93.12 124 VAL A C 1
ATOM 936 O O . VAL A 1 124 ? -5.315 -2.750 8.136 1.00 93.12 124 VAL A O 1
ATOM 939 N N . HIS A 1 125 ? -6.033 -4.658 9.080 1.00 93.81 125 HIS A N 1
ATOM 940 C CA . HIS A 1 125 ? -6.857 -4.015 10.091 1.00 93.81 125 HIS A CA 1
ATOM 941 C C . HIS A 1 125 ? -6.009 -3.668 11.321 1.00 93.81 125 HIS A C 1
ATOM 943 O O . HIS A 1 125 ? -5.522 -4.552 12.029 1.00 93.81 125 HIS A O 1
ATOM 949 N N . VAL A 1 126 ? -5.857 -2.374 11.607 1.00 94.00 126 VAL A N 1
ATOM 950 C CA . VAL A 1 126 ? -4.859 -1.832 12.548 1.00 94.00 126 VAL A CA 1
ATOM 951 C C . VAL A 1 126 ? -5.089 -2.265 14.000 1.00 94.00 126 VAL A C 1
ATOM 953 O O . VAL A 1 126 ? -4.130 -2.512 14.740 1.00 94.00 126 VAL A O 1
ATOM 956 N N . ALA A 1 127 ? -6.351 -2.372 14.424 1.00 90.88 127 ALA A N 1
ATOM 957 C CA . ALA A 1 127 ? -6.680 -2.763 15.794 1.00 90.88 127 ALA A CA 1
ATOM 958 C C . ALA A 1 127 ? -6.326 -4.235 16.055 1.00 90.88 127 ALA A C 1
ATOM 960 O O . ALA A 1 127 ? -5.663 -4.547 17.041 1.00 90.88 127 ALA A O 1
ATOM 961 N N . SER A 1 128 ? -6.716 -5.123 15.135 1.00 91.62 128 SER A N 1
ATOM 962 C CA . SER A 1 128 ? -6.475 -6.569 15.256 1.00 91.62 128 SER A CA 1
ATOM 963 C C . SER A 1 128 ? -5.075 -7.011 14.814 1.00 91.62 128 SER A C 1
ATOM 965 O O . SER A 1 128 ? -4.616 -8.081 15.202 1.00 91.62 128 SER A O 1
ATOM 967 N N . GLY A 1 129 ? -4.411 -6.223 13.964 1.00 89.00 129 GLY A N 1
ATOM 968 C CA . GLY A 1 129 ? -3.175 -6.602 13.278 1.00 89.00 129 GLY A CA 1
ATOM 969 C C . GLY A 1 129 ? -3.337 -7.714 12.232 1.00 89.00 129 GLY A C 1
ATOM 970 O O . GLY A 1 129 ? -2.334 -8.204 11.713 1.00 89.00 129 GLY A O 1
ATOM 971 N N . GLN A 1 130 ? -4.569 -8.131 11.931 1.00 90.00 130 GLN A N 1
ATOM 972 C CA . GLN A 1 130 ? -4.849 -9.171 10.947 1.00 90.00 130 GLN A CA 1
ATOM 973 C C . GLN A 1 130 ? -4.816 -8.607 9.527 1.00 90.00 130 GLN A C 1
ATOM 975 O O . GLN A 1 130 ? -5.279 -7.491 9.271 1.00 90.00 130 GLN A O 1
ATOM 980 N N . ILE A 1 131 ? -4.271 -9.404 8.609 1.00 89.88 131 ILE A N 1
ATOM 981 C CA . ILE A 1 131 ? -4.376 -9.162 7.172 1.00 89.88 131 ILE A CA 1
ATOM 982 C C . ILE A 1 131 ? -5.825 -9.446 6.788 1.00 89.88 131 ILE A C 1
ATOM 984 O O . ILE A 1 131 ? -6.320 -10.546 7.013 1.00 89.88 131 ILE A O 1
ATOM 988 N N . VAL A 1 132 ? -6.496 -8.418 6.283 1.00 89.56 132 VAL A N 1
ATOM 989 C CA . VAL A 1 132 ? -7.861 -8.495 5.763 1.00 89.56 132 VAL A CA 1
ATOM 990 C C . VAL A 1 132 ? -7.835 -9.115 4.377 1.00 89.56 132 VAL A C 1
ATOM 992 O O . VAL A 1 132 ? -8.619 -10.014 4.105 1.00 89.56 132 VAL A O 1
ATOM 995 N N . GLU A 1 133 ? -6.911 -8.644 3.540 1.00 91.94 133 GLU A N 1
ATOM 996 C CA . GLU A 1 133 ? -6.669 -9.179 2.206 1.00 91.94 133 GLU A CA 1
ATOM 997 C C . GLU A 1 133 ? -5.212 -8.961 1.775 1.00 91.94 133 GLU A C 1
ATOM 999 O O . GLU A 1 133 ? -4.508 -8.085 2.288 1.00 91.94 133 GLU A O 1
ATOM 1004 N N . HIS A 1 134 ? -4.761 -9.775 0.832 1.00 91.44 134 HIS A N 1
ATOM 1005 C CA . HIS A 1 134 ? -3.444 -9.774 0.229 1.00 91.44 134 HIS A CA 1
ATOM 1006 C C . HIS A 1 134 ? -3.555 -10.177 -1.241 1.00 91.44 134 HIS A C 1
ATOM 1008 O O . HIS A 1 134 ? -4.122 -11.207 -1.587 1.00 91.44 134 HIS A O 1
ATOM 1014 N N . VAL A 1 135 ? -2.957 -9.372 -2.113 1.00 93.31 135 VAL A N 1
ATOM 1015 C CA . VAL A 1 135 ? -2.838 -9.683 -3.536 1.00 93.31 135 VAL A CA 1
ATOM 1016 C C . VAL A 1 135 ? -1.368 -9.695 -3.902 1.00 93.31 135 VAL A C 1
ATOM 1018 O O . VAL A 1 135 ? -0.634 -8.754 -3.599 1.00 93.31 135 VAL A O 1
ATOM 1021 N N . ARG A 1 136 ? -0.953 -10.753 -4.596 1.00 93.25 136 ARG A N 1
ATOM 1022 C CA . ARG A 1 136 ? 0.360 -10.863 -5.222 1.00 93.25 136 ARG A CA 1
ATOM 1023 C C . ARG A 1 136 ? 0.186 -11.246 -6.681 1.00 93.25 136 ARG A C 1
ATOM 1025 O O . ARG A 1 136 ? -0.402 -12.285 -6.969 1.00 93.25 136 ARG A O 1
ATOM 1032 N N . GLU A 1 137 ? 0.720 -10.432 -7.581 1.00 93.00 137 GLU A N 1
ATOM 1033 C CA . GLU A 1 137 ? 0.699 -10.701 -9.018 1.00 93.00 137 GLU A CA 1
ATOM 1034 C C . GLU A 1 137 ? 2.058 -10.398 -9.642 1.00 93.00 137 GLU A C 1
ATOM 1036 O O . GLU A 1 137 ? 2.705 -9.408 -9.305 1.00 93.00 137 GLU A O 1
ATOM 1041 N N . ASP A 1 138 ? 2.469 -11.259 -10.569 1.00 92.75 138 ASP A N 1
ATOM 1042 C CA . ASP A 1 138 ? 3.600 -11.008 -11.450 1.00 92.75 138 ASP A CA 1
ATOM 1043 C C . ASP A 1 138 ? 3.046 -10.571 -12.814 1.00 92.75 138 ASP A C 1
ATOM 1045 O O . ASP A 1 138 ? 2.215 -11.251 -13.419 1.00 92.75 138 ASP A O 1
ATOM 1049 N N . PHE A 1 139 ? 3.481 -9.407 -13.278 1.00 92.56 139 PHE A N 1
ATOM 1050 C CA . PHE A 1 139 ? 3.015 -8.744 -14.484 1.00 92.56 139 PHE A CA 1
ATOM 1051 C C . PHE A 1 139 ? 4.148 -8.664 -15.506 1.00 92.56 139 PHE A C 1
ATOM 1053 O O . PHE A 1 139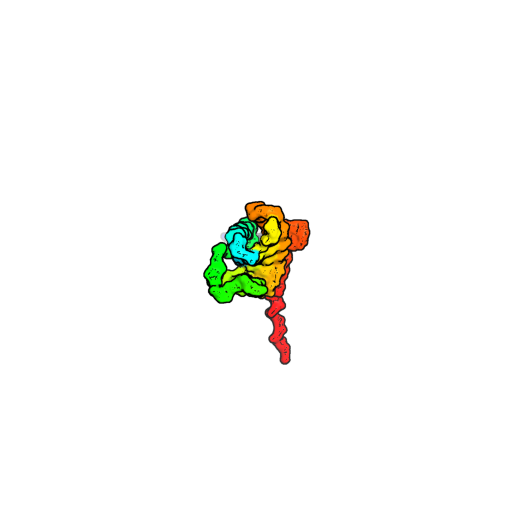 ? 5.215 -8.124 -15.219 1.00 92.56 139 PHE A O 1
ATOM 1060 N N . PHE A 1 140 ? 3.918 -9.182 -16.709 1.00 92.00 140 PHE A N 1
ATOM 1061 C CA . PHE A 1 140 ? 4.865 -9.086 -17.817 1.00 92.00 140 PHE A CA 1
ATOM 1062 C C . PHE A 1 140 ? 4.492 -7.895 -18.689 1.00 92.00 140 PHE A C 1
ATOM 1064 O O . PHE A 1 140 ? 3.408 -7.888 -19.266 1.00 92.00 140 PHE A O 1
ATOM 1071 N N . GLY A 1 141 ? 5.387 -6.917 -18.787 1.00 90.38 141 GLY A N 1
ATOM 1072 C CA . GLY A 1 141 ? 5.141 -5.705 -19.558 1.00 90.38 141 GLY A CA 1
ATOM 1073 C C . GLY A 1 141 ? 5.913 -4.514 -19.015 1.00 90.38 141 GLY A C 1
ATOM 1074 O O . GLY A 1 141 ? 6.831 -4.658 -18.198 1.00 90.38 141 GLY A O 1
ATOM 1075 N N . ASP A 1 142 ? 5.545 -3.328 -19.483 1.00 92.06 142 ASP A N 1
ATOM 1076 C CA . ASP A 1 142 ? 6.122 -2.086 -18.984 1.00 92.06 142 ASP A CA 1
ATOM 1077 C C . ASP A 1 142 ? 5.364 -1.529 -17.764 1.00 92.06 142 ASP A C 1
ATOM 1079 O O . ASP A 1 142 ? 4.309 -2.017 -17.347 1.00 92.06 142 ASP A O 1
ATOM 1083 N N . PHE A 1 143 ? 5.936 -0.493 -17.150 1.00 91.56 143 PHE A N 1
ATOM 1084 C CA . PHE A 1 143 ? 5.330 0.161 -15.993 1.00 91.56 143 PHE A CA 1
ATOM 1085 C C . PHE A 1 143 ? 3.972 0.805 -16.321 1.00 91.56 143 PHE A C 1
ATOM 1087 O O . PHE A 1 143 ? 3.088 0.855 -15.467 1.00 91.56 143 PHE A O 1
ATOM 1094 N N . THR A 1 144 ? 3.791 1.313 -17.540 1.00 92.94 144 THR A N 1
ATOM 1095 C CA . THR A 1 144 ? 2.552 1.973 -17.962 1.00 92.94 144 THR A CA 1
ATOM 1096 C C . THR A 1 144 ? 1.410 0.966 -18.067 1.00 92.94 144 THR A C 1
ATOM 1098 O O . THR A 1 144 ? 0.299 1.242 -17.617 1.00 92.94 144 THR A O 1
ATOM 1101 N N . GLU A 1 145 ? 1.677 -0.220 -18.598 1.00 92.25 145 GLU A N 1
ATOM 1102 C CA . GLU A 1 145 ? 0.726 -1.326 -18.642 1.00 92.25 145 GLU A CA 1
ATOM 1103 C C . GLU A 1 145 ? 0.389 -1.841 -17.234 1.00 92.25 145 GLU A C 1
ATOM 1105 O O . GLU A 1 145 ? -0.790 -2.031 -16.923 1.00 92.25 145 GLU A O 1
ATOM 1110 N N . LEU A 1 146 ? 1.385 -1.971 -16.346 1.00 92.50 146 LEU A N 1
ATOM 1111 C CA . LEU A 1 146 ? 1.159 -2.315 -14.936 1.00 92.50 146 LEU A CA 1
ATOM 1112 C C . LEU A 1 146 ? 0.254 -1.285 -14.244 1.00 92.50 146 LEU A C 1
ATOM 1114 O O . LEU A 1 146 ? -0.703 -1.650 -13.558 1.00 92.50 146 LEU A O 1
ATOM 1118 N N . ALA A 1 147 ? 0.538 0.003 -14.437 1.00 91.69 147 ALA A N 1
ATOM 1119 C CA . ALA A 1 147 ? -0.287 1.091 -13.932 1.00 91.69 147 ALA A CA 1
ATOM 1120 C C . ALA A 1 147 ? -1.732 0.968 -14.441 1.00 91.69 147 ALA A C 1
ATOM 1122 O O . ALA A 1 147 ? -2.672 1.059 -13.654 1.00 91.69 147 ALA A O 1
ATOM 1123 N N . HIS A 1 148 ? -1.952 0.674 -15.724 1.00 92.62 148 HIS A N 1
ATOM 1124 C CA . HIS A 1 148 ? -3.303 0.448 -16.252 1.00 92.62 148 HIS A CA 1
ATOM 1125 C C . HIS A 1 148 ? -3.997 -0.803 -15.685 1.00 92.62 148 HIS A C 1
ATOM 1127 O O . HIS A 1 148 ? -5.228 -0.833 -15.625 1.00 92.62 148 HIS A O 1
ATOM 1133 N N . HIS A 1 149 ? -3.243 -1.812 -15.240 1.00 91.88 149 HIS A N 1
ATOM 1134 C CA . HIS A 1 149 ? -3.776 -3.016 -14.588 1.00 91.88 149 HIS A CA 1
ATOM 1135 C C . HIS A 1 149 ? -4.144 -2.796 -13.110 1.00 91.88 149 HIS A C 1
ATOM 1137 O O . HIS A 1 149 ? -4.993 -3.505 -12.561 1.00 91.88 149 HIS A O 1
ATOM 1143 N N . LEU A 1 150 ? -3.579 -1.777 -12.456 1.00 92.25 150 LEU A N 1
ATOM 1144 C CA . LEU A 1 150 ? -3.785 -1.499 -11.030 1.00 92.25 150 LEU A CA 1
ATOM 1145 C C . LEU A 1 150 ? -5.262 -1.417 -10.586 1.00 92.25 150 LEU A C 1
ATOM 1147 O O . LEU A 1 150 ? -5.592 -1.998 -9.551 1.00 92.25 150 LEU A O 1
ATOM 1151 N N . PRO A 1 151 ? -6.199 -0.793 -11.329 1.00 92.69 151 PRO A N 1
ATOM 1152 C CA . PRO A 1 151 ? -7.609 -0.773 -10.935 1.00 92.69 151 PRO A CA 1
ATOM 1153 C C . PRO A 1 151 ? -8.229 -2.174 -10.820 1.00 92.69 151 PRO A C 1
ATOM 1155 O O . PRO A 1 151 ? -9.131 -2.389 -10.008 1.00 92.69 151 PRO A O 1
ATOM 1158 N N . ALA A 1 152 ? -7.765 -3.141 -11.620 1.00 90.88 152 ALA A N 1
ATOM 1159 C CA . ALA A 1 152 ? -8.200 -4.531 -11.514 1.00 90.88 152 ALA A CA 1
ATOM 1160 C C . ALA A 1 152 ? -7.631 -5.197 -10.252 1.00 90.88 152 ALA A C 1
ATOM 1162 O O . ALA A 1 152 ? -8.371 -5.892 -9.554 1.00 90.88 152 ALA A O 1
ATOM 1163 N N . LEU A 1 153 ? -6.365 -4.925 -9.914 1.00 90.44 153 LEU A N 1
ATOM 1164 C CA . LEU A 1 153 ? -5.737 -5.382 -8.668 1.00 90.44 153 LEU A CA 1
ATOM 1165 C C . LEU A 1 153 ? -6.473 -4.859 -7.433 1.00 90.44 153 LEU A C 1
ATOM 1167 O O . LEU A 1 153 ? -6.782 -5.629 -6.528 1.00 90.44 153 LEU A O 1
ATOM 1171 N N . VAL A 1 154 ? -6.824 -3.571 -7.412 1.00 90.75 154 VAL A N 1
ATOM 1172 C CA . VAL A 1 154 ? -7.558 -2.969 -6.287 1.00 90.75 154 VAL A CA 1
ATOM 1173 C C . VAL A 1 154 ? -8.933 -3.611 -6.124 1.00 90.75 154 VAL A C 1
ATOM 1175 O O . VAL A 1 154 ? -9.342 -3.902 -5.004 1.00 90.75 154 VAL A O 1
ATOM 1178 N N . LYS A 1 155 ? -9.633 -3.903 -7.228 1.00 88.88 155 LYS A N 1
ATOM 1179 C CA . LYS A 1 155 ? -10.907 -4.637 -7.183 1.00 88.88 155 LYS A CA 1
ATOM 1180 C C . LYS A 1 155 ? -10.753 -6.049 -6.618 1.00 88.88 155 LYS A C 1
ATOM 1182 O O . LYS A 1 155 ? -11.640 -6.485 -5.890 1.00 88.88 155 LYS A O 1
ATOM 1187 N N . LYS A 1 156 ? -9.657 -6.751 -6.920 1.00 87.50 156 LYS A N 1
ATOM 1188 C CA . LYS A 1 156 ? -9.353 -8.053 -6.303 1.00 87.50 156 LYS A CA 1
ATOM 1189 C C . LYS A 1 156 ? -9.102 -7.901 -4.803 1.00 87.50 156 LYS A C 1
ATOM 1191 O O . LYS A 1 156 ? -9.724 -8.600 -4.016 1.00 87.50 156 LYS A O 1
ATOM 1196 N N . LEU A 1 157 ? -8.290 -6.918 -4.413 1.00 86.50 157 LEU A N 1
ATOM 1197 C CA . LEU A 1 157 ? -7.904 -6.651 -3.022 1.00 86.50 157 LEU A CA 1
ATOM 1198 C C . LEU A 1 157 ? -9.090 -6.301 -2.104 1.00 86.50 157 LEU A C 1
ATOM 1200 O O . LEU A 1 157 ? -9.046 -6.552 -0.906 1.00 86.50 157 LEU A O 1
ATOM 1204 N N . ILE A 1 158 ? -10.154 -5.710 -2.647 1.00 86.62 158 ILE A N 1
ATOM 1205 C CA . ILE A 1 158 ? -11.398 -5.411 -1.910 1.00 86.62 158 ILE A CA 1
ATOM 1206 C C . ILE A 1 158 ? -12.486 -6.479 -2.11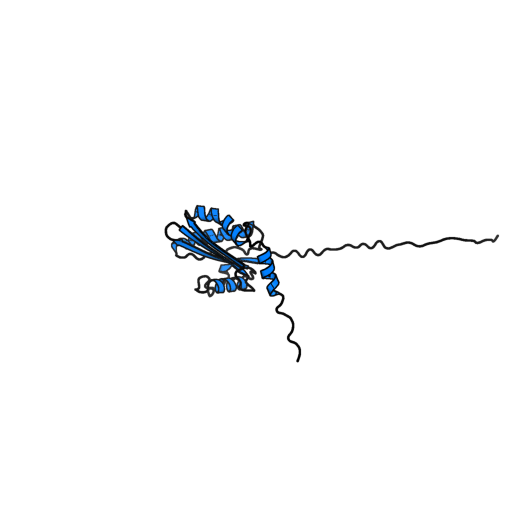1 1.00 86.62 158 ILE A C 1
ATOM 1208 O O . ILE A 1 158 ? -13.629 -6.270 -1.702 1.00 86.62 158 ILE A O 1
ATOM 1212 N N . GLY A 1 159 ? -12.167 -7.589 -2.785 1.00 77.31 159 GLY A N 1
ATOM 1213 C CA . GLY A 1 159 ? -13.096 -8.699 -2.982 1.00 77.31 159 GLY A CA 1
ATOM 1214 C C . GLY A 1 159 ? -14.242 -8.435 -3.960 1.00 77.31 159 GLY A C 1
ATOM 1215 O O . GLY A 1 159 ? -15.291 -9.073 -3.883 1.00 77.31 159 GLY A O 1
ATOM 1216 N N . MET A 1 160 ? -14.074 -7.478 -4.876 1.00 61.97 160 MET A N 1
ATOM 1217 C CA . MET A 1 160 ? -15.045 -7.153 -5.928 1.00 61.97 160 MET A CA 1
ATOM 1218 C C . MET A 1 160 ? -14.925 -8.046 -7.174 1.00 61.97 160 MET A C 1
ATOM 1220 O O . MET A 1 160 ? -15.703 -7.888 -8.116 1.00 61.97 160 MET A O 1
ATOM 1224 N N . THR A 1 161 ? -13.984 -8.990 -7.209 1.00 45.34 161 THR A N 1
ATOM 1225 C CA . THR A 1 161 ? -13.924 -10.024 -8.249 1.00 45.34 161 THR A CA 1
ATOM 1226 C C . THR A 1 161 ? -14.671 -11.275 -7.801 1.00 45.34 161 THR A C 1
ATOM 1228 O O . THR A 1 161 ? -14.471 -11.767 -6.695 1.00 45.34 161 THR A O 1
ATOM 1231 N N . ALA A 1 162 ? -15.557 -11.771 -8.664 1.00 43.09 162 ALA A N 1
ATOM 1232 C CA . ALA A 1 162 ? -16.457 -12.887 -8.409 1.00 43.09 162 ALA A CA 1
ATOM 1233 C C . ALA A 1 162 ? -15.715 -14.226 -8.236 1.00 43.09 162 ALA A C 1
ATOM 1235 O O . ALA A 1 162 ? -15.659 -15.002 -9.175 1.00 43.09 162 ALA A O 1
ATOM 1236 N N . GLN A 1 163 ? -15.144 -14.478 -7.056 1.00 37.25 163 GLN A N 1
ATOM 1237 C CA . GLN A 1 163 ? -15.020 -15.795 -6.417 1.00 37.25 163 GLN A CA 1
ATOM 1238 C C . GLN A 1 163 ? -14.472 -15.557 -4.990 1.00 37.25 163 GLN A C 1
ATOM 1240 O O . GLN A 1 163 ? -13.296 -15.278 -4.819 1.00 37.25 163 GLN A O 1
ATOM 1245 N N . GLU A 1 164 ? -15.366 -15.574 -3.994 1.00 44.31 164 GLU A N 1
ATOM 1246 C CA . GLU A 1 164 ? -15.107 -15.567 -2.536 1.00 44.31 164 GLU A CA 1
ATOM 1247 C C . GLU A 1 164 ? -14.039 -14.608 -1.955 1.00 44.31 164 GLU A C 1
ATOM 1249 O O . GLU A 1 164 ? -12.944 -15.032 -1.621 1.00 44.31 164 GLU A O 1
ATOM 1254 N N . ALA A 1 165 ? -14.428 -13.349 -1.698 1.00 40.34 165 ALA A N 1
ATOM 1255 C CA . ALA A 1 165 ? -14.142 -12.599 -0.453 1.00 40.34 165 ALA A CA 1
ATOM 1256 C C . ALA A 1 165 ? -14.813 -11.207 -0.478 1.00 40.34 165 ALA A C 1
ATOM 1258 O O . ALA A 1 165 ? -14.162 -10.188 -0.301 1.00 40.34 165 ALA A O 1
ATOM 1259 N N . GLY A 1 166 ? -16.128 -11.127 -0.720 1.00 42.75 166 GLY A N 1
ATOM 1260 C CA . GLY A 1 166 ? -16.844 -9.840 -0.726 1.00 42.75 166 GLY A CA 1
ATOM 1261 C C . GLY A 1 166 ? -16.803 -9.092 0.626 1.00 42.75 166 GLY A C 1
ATOM 1262 O O . GLY A 1 166 ? -16.380 -9.662 1.631 1.00 42.75 166 GLY A O 1
ATOM 1263 N N . PRO A 1 167 ? -17.346 -7.858 0.718 1.00 49.25 167 PRO A N 1
ATOM 1264 C CA . PRO A 1 167 ? -17.318 -6.988 1.915 1.00 49.25 167 PRO A CA 1
ATOM 1265 C C . PRO A 1 167 ? -17.902 -7.595 3.212 1.00 49.25 167 PRO A C 1
ATOM 1267 O O . PRO A 1 167 ? -17.806 -7.003 4.286 1.00 49.25 167 PRO A O 1
ATOM 1270 N N . ALA A 1 168 ? -18.480 -8.794 3.145 1.00 48.41 168 ALA A N 1
ATOM 1271 C CA . ALA A 1 168 ? -18.867 -9.592 4.300 1.00 48.41 168 ALA A CA 1
ATOM 1272 C C . ALA A 1 168 ? -17.664 -10.114 5.118 1.00 48.41 168 ALA A C 1
ATOM 1274 O O . ALA A 1 168 ? -17.787 -10.245 6.335 1.00 48.41 168 ALA A O 1
ATOM 1275 N N . SER A 1 169 ? -16.501 -10.374 4.504 1.00 49.62 169 SER A N 1
ATOM 1276 C CA . SER A 1 169 ? -15.262 -10.718 5.230 1.00 49.62 169 SER A CA 1
ATOM 1277 C C . SER A 1 169 ? -14.725 -9.514 6.012 1.00 49.62 169 SER A C 1
ATOM 1279 O O . SER A 1 169 ? -14.348 -9.651 7.177 1.00 49.62 169 SER A O 1
ATOM 1281 N N . PHE A 1 170 ? -14.811 -8.318 5.417 1.00 51.94 170 PHE A N 1
ATOM 1282 C CA . PHE A 1 170 ? -14.540 -7.044 6.083 1.00 51.94 170 PHE A CA 1
ATOM 1283 C C . PHE A 1 170 ? -15.454 -6.856 7.300 1.00 51.94 170 PHE A C 1
ATOM 1285 O O . PHE A 1 170 ? -14.952 -6.665 8.403 1.00 51.94 170 PHE A O 1
ATOM 1292 N N . ALA A 1 171 ? -16.778 -6.980 7.145 1.00 53.41 171 ALA A N 1
ATOM 1293 C CA . ALA A 1 171 ? -17.725 -6.830 8.257 1.00 53.41 171 ALA A CA 1
ATOM 1294 C C . ALA A 1 171 ? -17.426 -7.792 9.427 1.00 53.41 171 ALA A C 1
ATOM 1296 O O . ALA A 1 171 ? -17.376 -7.367 10.582 1.00 53.41 171 ALA A O 1
ATOM 1297 N N . LYS A 1 172 ? -17.107 -9.058 9.131 1.00 50.44 172 LYS A N 1
ATOM 1298 C CA . LYS A 1 172 ? -16.773 -10.073 10.146 1.00 50.44 172 LYS A CA 1
ATOM 1299 C C . LYS A 1 172 ? -15.468 -9.771 10.899 1.00 50.44 172 LYS A C 1
ATOM 1301 O O . LYS A 1 172 ? -15.384 -10.025 12.101 1.00 50.44 172 LYS A O 1
ATOM 1306 N N . ALA A 1 173 ? -14.465 -9.202 10.222 1.00 54.00 173 ALA A N 1
ATOM 1307 C CA . ALA A 1 173 ? -13.202 -8.784 10.840 1.00 54.00 173 ALA A CA 1
ATOM 1308 C C . ALA A 1 173 ? -13.370 -7.579 11.790 1.00 54.00 173 ALA A C 1
ATOM 1310 O O . ALA A 1 173 ? -12.640 -7.462 12.777 1.00 54.00 173 ALA A O 1
ATOM 1311 N N . PHE A 1 174 ? -14.350 -6.706 11.530 1.00 53.31 174 PHE A N 1
ATOM 1312 C CA . PHE A 1 174 ? -14.679 -5.572 12.401 1.00 53.31 174 PHE A CA 1
ATOM 1313 C C . PHE A 1 174 ? -15.575 -5.960 13.595 1.00 53.31 174 PHE A C 1
ATOM 1315 O O . PHE A 1 174 ? -15.435 -5.372 14.668 1.00 53.31 174 PHE A O 1
ATOM 1322 N N . GLU A 1 175 ? -16.442 -6.969 13.464 1.00 54.06 175 GLU A N 1
ATOM 1323 C CA . GLU A 1 175 ? -17.332 -7.429 14.548 1.00 54.06 175 GLU A CA 1
ATOM 1324 C C . GLU A 1 175 ? -16.609 -8.229 15.651 1.00 54.06 175 GLU A C 1
ATOM 1326 O O . GLU A 1 175 ? -17.004 -8.181 16.818 1.00 54.06 175 GLU A O 1
ATOM 1331 N N . GLY A 1 176 ? -15.498 -8.903 15.332 1.00 46.25 176 GLY A N 1
ATOM 1332 C CA . GLY A 1 176 ? -14.740 -9.717 16.294 1.00 46.25 176 GLY A CA 1
ATOM 1333 C C . GLY A 1 176 ? -14.037 -8.941 17.421 1.00 46.25 176 GLY A C 1
ATOM 1334 O O . GLY A 1 176 ? -13.615 -9.546 18.404 1.00 46.25 176 GLY A O 1
ATOM 1335 N N . SER A 1 177 ? -13.916 -7.611 17.324 1.00 47.78 177 SER A N 1
ATOM 1336 C CA . SER A 1 177 ? -13.197 -6.792 18.317 1.00 47.78 177 SER A CA 1
ATOM 1337 C C . SER A 1 177 ? -14.081 -6.237 19.447 1.00 47.78 177 SER A C 1
ATOM 1339 O O . SER A 1 177 ? -13.551 -5.627 20.376 1.00 47.78 177 SER A O 1
ATOM 1341 N N . ALA A 1 178 ? -15.405 -6.432 19.403 1.00 46.62 178 ALA A N 1
ATOM 1342 C CA . ALA A 1 178 ? -16.342 -5.870 20.389 1.00 46.62 178 ALA A CA 1
ATOM 1343 C C . ALA A 1 178 ? -16.685 -6.811 21.569 1.00 46.62 178 ALA A C 1
ATOM 1345 O O . ALA A 1 178 ? -17.403 -6.413 22.483 1.00 46.62 178 ALA A O 1
ATOM 1346 N N . ILE A 1 179 ? -16.163 -8.044 21.594 1.00 48.44 179 ILE A N 1
ATOM 1347 C CA . ILE A 1 179 ? -16.550 -9.096 22.561 1.00 48.44 179 ILE A CA 1
ATOM 1348 C C . ILE A 1 179 ? -15.406 -9.571 23.477 1.00 48.44 179 ILE A C 1
ATOM 1350 O O . ILE A 1 179 ? -15.371 -10.726 23.885 1.00 48.44 179 ILE A O 1
ATOM 1354 N N . ALA A 1 180 ? -14.486 -8.681 23.864 1.00 47.12 180 ALA A N 1
ATOM 1355 C CA . ALA A 1 180 ? -13.451 -8.976 24.872 1.00 47.12 180 ALA A CA 1
ATOM 1356 C C . ALA A 1 180 ? -13.569 -8.100 26.136 1.00 47.12 180 ALA A C 1
ATOM 1358 O O . ALA A 1 180 ? -12.577 -7.787 26.788 1.00 47.12 180 ALA A O 1
ATOM 1359 N N . GLY A 1 181 ? -14.789 -7.679 26.479 1.00 44.94 181 GLY A N 1
ATOM 1360 C CA . GLY A 1 181 ? -15.054 -6.763 27.588 1.00 44.94 181 GLY A CA 1
ATOM 1361 C C . GLY A 1 181 ? -16.231 -7.180 28.461 1.00 44.94 181 GLY A C 1
ATOM 1362 O O . GLY A 1 181 ? -17.094 -6.352 28.735 1.00 44.94 181 GLY A O 1
ATOM 1363 N N . LYS A 1 182 ? -16.323 -8.445 28.894 1.00 48.25 182 LYS A N 1
ATOM 1364 C CA . LYS A 1 182 ? -17.221 -8.786 30.007 1.00 48.25 182 LYS A CA 1
ATOM 1365 C C . LYS A 1 182 ? -16.774 -10.030 30.775 1.00 48.25 182 LYS A C 1
ATOM 1367 O O . LYS A 1 182 ? -16.525 -11.071 30.186 1.00 48.25 182 LYS A O 1
ATOM 1372 N N . ALA A 1 183 ? -16.781 -9.871 32.099 1.00 48.78 183 ALA A N 1
ATOM 1373 C CA . ALA A 1 183 ? -16.720 -10.887 33.150 1.00 48.78 183 ALA A CA 1
ATOM 1374 C C . ALA A 1 183 ? -15.335 -11.437 33.557 1.00 48.78 183 ALA A C 1
ATOM 1376 O O . ALA A 1 183 ? -14.960 -12.556 33.225 1.00 48.78 183 ALA A O 1
ATOM 1377 N N . ARG A 1 184 ? -14.662 -10.707 34.459 1.00 43.78 184 ARG A N 1
ATOM 1378 C CA . ARG A 1 184 ? -14.142 -11.311 35.701 1.00 43.78 184 ARG A CA 1
ATOM 1379 C C . ARG A 1 184 ? -14.535 -10.445 36.898 1.00 43.78 184 ARG A C 1
ATOM 1381 O O . ARG A 1 184 ? -13.871 -9.476 37.240 1.00 43.78 184 ARG A O 1
ATOM 1388 N N . SER A 1 185 ? -15.671 -10.806 37.478 1.00 50.38 185 SER A N 1
ATOM 1389 C CA . SER A 1 185 ? -16.108 -10.491 38.837 1.00 50.38 185 SER A CA 1
ATOM 1390 C C . SER A 1 185 ? -16.629 -11.808 39.419 1.00 50.38 185 SER A C 1
ATOM 1392 O O . SER A 1 185 ? -17.210 -12.588 38.661 1.00 50.38 185 SER A O 1
ATOM 1394 N N . SER A 1 186 ? -16.428 -12.018 40.724 1.00 52.28 186 SER A N 1
ATOM 1395 C CA . SER A 1 186 ? -16.644 -13.240 41.530 1.00 52.28 186 SER A CA 1
ATOM 1396 C C . SER A 1 186 ? -15.541 -14.300 41.358 1.00 52.28 186 SER A C 1
ATOM 1398 O O . SER A 1 186 ? -15.179 -14.624 40.232 1.00 52.28 186 SER A O 1
ATOM 1400 N N . SER A 1 187 ? -14.899 -14.829 42.402 1.00 52.66 187 SER A N 1
ATOM 1401 C CA . SER A 1 187 ? -15.082 -14.762 43.862 1.00 52.66 187 SER A CA 1
ATOM 1402 C C . SER A 1 187 ? -13.737 -14.957 44.557 1.00 52.66 187 SER A C 1
ATOM 1404 O O . SER A 1 187 ? -12.836 -15.542 43.915 1.00 52.66 187 SER A O 1
#

Nearest PDB structures (foldsee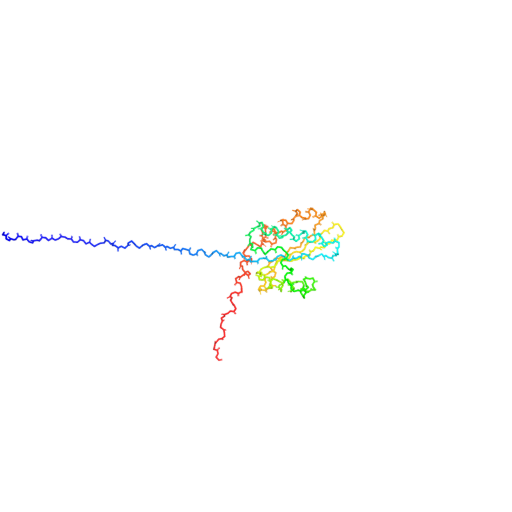k):
  4q6v-assembly1_A  TM=7.528E-01  e=1.003E-06  Salmonella enterica subsp. enterica serovar Typhimurium str. LT2
  2mii-assembly1_A  TM=7.619E-01  e=8.038E-06  Escherichia coli str. K-12 substr. DH10B
  4q6z-assembly1_A  TM=6.242E-01  e=8.545E-06  Escherichia coli UTI89
  4hrv-assembly1_A  TM=6.703E-01  e=8.750E-05  Neisseria meningitidis
  7mx5-assembly2_B  TM=6.227E-01  e=5.362E-05  Acinetobacter baumannii

Foldseek 3Di:
DDDDDDDDDDDDDDPDPPPPPPPPPPPPVAQFEEEEDQAAEPDPVCRVLSNVLSVLLLVLVVVVPNHNYDDPPCLVVPPPVQPCPPPPVLVSQLVSCVVVVGQKYKYWYWYDDPQKIWTKIFIAGNVVSDTLFIDIDIGGDDSVVVSVCSSVVSCVRQVVDPDDDHCVSVVVVVVVVPPPDDDDDDD

Mean predicted aligned error: 13.49 Å

Sequence (187 aa):
MKAGVKQVLVALCGAFFCNFTSTLAQTSQAQPSLAVLSLRAE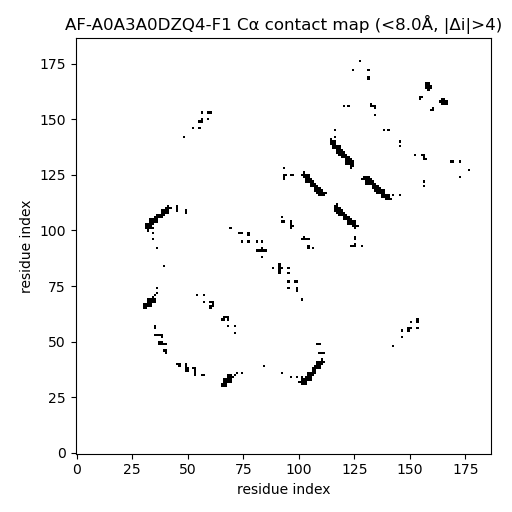NDTLKDEAAKLTAQLHAEFQRLQLFACLPPGEETRLPQTFDLHAQNERGAAIAAGRALSAKVVAFGRLQKNGQAYGIEIYLVHVASGQIVEHVREDFFGDFTELAHHLPALVKKLIGMTAQEAGPASFAKAFEGSAIAGKARSSS

Solvent-accessible surface area (backbone atoms only — not comparable to full-atom values): 11454 Å² total; per-residue (Å²): 136,87,87,80,91,87,80,91,79,92,78,93,85,78,96,71,87,73,83,76,81,78,79,76,78,77,77,73,75,75,54,54,30,29,36,66,46,76,32,42,38,75,48,81,88,38,40,69,57,19,49,53,50,31,55,50,52,48,51,50,49,52,73,66,63,70,38,44,60,54,70,84,69,57,69,74,75,51,60,88,84,65,52,64,80,41,97,55,36,69,61,31,45,33,53,49,17,56,76,69,69,21,48,27,28,37,37,38,40,36,39,73,65,90,64,28,37,36,41,36,43,38,33,31,34,33,88,81,68,44,73,76,34,71,45,74,50,77,42,80,61,55,72,68,58,50,58,69,45,42,66,59,53,53,33,49,52,59,20,71,45,99,71,92,51,40,67,64,57,57,52,54,65,61,59,68,73,76,78,85,80,80,85,92,76,89,132

Radius of gyration: 28.66 Å; Cα contacts (8 Å, |Δi|>4): 247; chains: 1; bounding box: 110×45×63 Å